Protein AF-A0A443RUH2-F1 (afdb_monomer_lite)

Radius of gyration: 23.18 Å; chains: 1; bounding box: 57×39×61 Å

Structure (mmCIF, N/CA/C/O backbone):
data_AF-A0A443RUH2-F1
#
_entry.id   AF-A0A443RUH2-F1
#
loop_
_atom_site.group_PDB
_atom_site.id
_atom_site.type_symbol
_atom_site.label_atom_id
_atom_site.label_alt_id
_atom_site.label_comp_id
_atom_site.label_asym_id
_atom_site.label_entity_id
_atom_site.label_seq_id
_atom_site.pdbx_PDB_ins_code
_atom_site.Cartn_x
_atom_site.Cartn_y
_atom_site.Cartn_z
_atom_site.occupancy
_atom_site.B_iso_or_equiv
_atom_site.auth_seq_id
_atom_site.auth_comp_id
_atom_site.auth_asym_id
_atom_site.auth_atom_id
_atom_site.pdbx_PDB_model_num
ATOM 1 N N . TYR A 1 1 ? 16.079 11.261 -15.755 1.00 88.75 1 TYR A N 1
ATOM 2 C CA . TYR A 1 1 ? 16.109 10.257 -14.678 1.00 88.75 1 TYR A CA 1
ATOM 3 C C . TYR A 1 1 ? 14.688 9.765 -14.525 1.00 88.75 1 TYR A C 1
ATOM 5 O O . TYR A 1 1 ? 13.823 10.627 -14.498 1.00 88.75 1 TYR A O 1
ATOM 13 N N . VAL A 1 2 ? 14.410 8.465 -14.507 1.00 96.44 2 VAL A N 1
ATOM 14 C CA . VAL A 1 2 ? 15.336 7.306 -14.593 1.00 96.44 2 VAL A CA 1
ATOM 15 C C . VAL A 1 2 ? 15.588 6.829 -16.036 1.00 96.44 2 VAL A C 1
ATOM 17 O O . VAL A 1 2 ? 14.989 7.356 -16.970 1.00 96.44 2 VAL A O 1
ATOM 20 N N . PHE A 1 3 ? 16.536 5.900 -16.230 1.00 97.19 3 PHE A N 1
ATOM 21 C CA . PHE A 1 3 ? 16.721 5.185 -17.508 1.00 97.19 3 PHE A CA 1
ATOM 22 C C . PHE A 1 3 ? 15.874 3.900 -17.567 1.00 97.19 3 PHE A C 1
ATOM 24 O O . PHE A 1 3 ? 15.300 3.581 -18.603 1.00 97.19 3 PHE A O 1
ATOM 31 N N . GLU A 1 4 ? 15.756 3.224 -16.430 1.00 97.75 4 GLU A N 1
ATOM 32 C CA . GLU A 1 4 ? 14.803 2.158 -16.130 1.00 97.75 4 GLU A CA 1
ATOM 33 C C . GLU A 1 4 ? 14.340 2.392 -14.695 1.00 97.75 4 GLU A C 1
ATOM 35 O O . GLU A 1 4 ? 15.170 2.720 -13.839 1.00 97.75 4 GLU A O 1
ATOM 40 N N . GLY A 1 5 ? 13.038 2.300 -14.443 1.00 97.81 5 GLY A N 1
ATOM 41 C CA . GLY A 1 5 ? 12.501 2.503 -13.101 1.00 97.81 5 GLY A CA 1
ATOM 42 C C . GLY A 1 5 ? 12.163 1.207 -12.370 1.00 97.81 5 GLY A C 1
ATOM 43 O O . GLY A 1 5 ? 12.596 1.027 -11.233 1.00 97.81 5 GLY A O 1
ATOM 44 N N . GLY A 1 6 ? 11.462 0.279 -13.026 1.00 97.69 6 GLY A N 1
ATOM 45 C CA . GLY A 1 6 ? 11.126 -1.028 -12.455 1.00 97.69 6 GLY A CA 1
ATOM 46 C C . GLY A 1 6 ? 9.926 -0.984 -11.505 1.00 97.69 6 GLY A C 1
ATOM 47 O O . GLY A 1 6 ? 8.907 -0.363 -11.806 1.00 97.69 6 GLY A O 1
ATOM 48 N N . THR A 1 7 ? 10.043 -1.657 -10.358 1.00 98.50 7 THR A N 1
ATOM 49 C CA . THR A 1 7 ? 8.923 -1.918 -9.440 1.00 98.50 7 THR A CA 1
ATOM 50 C C . THR A 1 7 ? 9.309 -1.641 -7.991 1.00 98.50 7 THR A C 1
ATOM 52 O O . THR A 1 7 ? 10.345 -2.092 -7.502 1.00 98.50 7 THR A O 1
ATOM 55 N N . SER A 1 8 ? 8.415 -0.981 -7.260 1.00 97.81 8 SER A N 1
ATOM 56 C CA . SER A 1 8 ? 8.490 -0.848 -5.804 1.00 97.81 8 SER A CA 1
ATOM 57 C C . SER A 1 8 ? 7.836 -2.059 -5.126 1.00 97.81 8 SER A C 1
ATOM 59 O O . SER A 1 8 ? 6.682 -1.994 -4.710 1.00 97.81 8 SER A O 1
ATOM 61 N N . PHE A 1 9 ? 8.547 -3.188 -5.044 1.00 97.44 9 PHE A N 1
ATOM 62 C CA . PHE A 1 9 ? 8.015 -4.431 -4.463 1.00 97.44 9 PHE A CA 1
ATOM 63 C C . PHE A 1 9 ? 7.660 -4.318 -2.970 1.00 97.44 9 PHE A C 1
ATOM 65 O O . PHE A 1 9 ? 8.238 -3.523 -2.225 1.00 97.44 9 PHE A O 1
ATOM 72 N N . GLY A 1 10 ? 6.736 -5.173 -2.517 1.00 95.62 10 GLY A N 1
ATOM 73 C CA . GLY A 1 10 ? 6.293 -5.221 -1.122 1.00 95.62 10 GLY A CA 1
ATOM 74 C C . GLY A 1 10 ? 5.743 -3.871 -0.661 1.00 95.62 10 GLY A C 1
ATOM 75 O O . GLY A 1 10 ? 4.891 -3.285 -1.321 1.00 95.62 10 GLY A O 1
ATOM 76 N N . PHE A 1 11 ? 6.273 -3.362 0.451 1.00 94.62 11 PHE A N 1
ATOM 77 C CA . PHE A 1 11 ? 5.966 -2.026 0.979 1.00 94.62 11 PHE A CA 1
ATOM 78 C C . PHE A 1 11 ? 7.054 -0.992 0.644 1.00 94.62 11 PHE A C 1
ATOM 80 O O . PHE A 1 11 ? 7.268 -0.043 1.399 1.00 94.62 11 PHE A O 1
ATOM 87 N N . GLY A 1 12 ? 7.784 -1.202 -0.457 1.00 93.81 12 GLY A N 1
ATOM 88 C CA . GLY A 1 12 ? 8.893 -0.345 -0.881 1.00 93.81 12 GLY A CA 1
ATOM 89 C C . GLY A 1 12 ? 8.464 0.989 -1.496 1.00 93.81 12 GLY A C 1
ATOM 90 O O . GLY A 1 12 ? 9.304 1.868 -1.676 1.00 93.81 12 GLY A O 1
ATOM 91 N N . ALA A 1 13 ? 7.178 1.159 -1.816 1.00 95.81 13 ALA A N 1
ATOM 92 C CA . ALA A 1 13 ? 6.671 2.404 -2.374 1.00 95.81 13 ALA A CA 1
ATOM 93 C C . ALA A 1 13 ? 6.702 3.537 -1.331 1.00 95.81 13 ALA A C 1
ATOM 95 O O . ALA A 1 13 ? 6.302 3.376 -0.174 1.00 95.81 13 ALA A O 1
ATOM 96 N N . GLY A 1 14 ? 7.184 4.702 -1.759 1.00 94.94 14 GLY A N 1
ATOM 97 C CA . GLY A 1 14 ? 7.106 5.937 -0.983 1.00 94.94 14 GLY A CA 1
ATOM 98 C C . GLY A 1 14 ? 5.766 6.652 -1.157 1.00 94.94 14 GLY A C 1
ATOM 99 O O . GLY A 1 14 ? 4.828 6.154 -1.775 1.00 94.94 14 GLY A O 1
ATOM 100 N N . ALA A 1 15 ? 5.703 7.874 -0.651 1.00 95.75 15 ALA A N 1
ATOM 101 C CA . ALA A 1 15 ? 4.583 8.777 -0.855 1.00 95.75 15 ALA A CA 1
ATOM 102 C C . ALA A 1 15 ? 5.070 10.213 -1.046 1.00 95.75 15 ALA A C 1
ATOM 104 O O . ALA A 1 15 ? 6.200 10.567 -0.701 1.00 95.75 15 ALA A O 1
ATOM 105 N N . ASN A 1 16 ? 4.185 11.053 -1.561 1.00 93.69 16 ASN A N 1
ATOM 106 C CA . ASN A 1 16 ? 4.398 12.484 -1.695 1.00 93.69 16 ASN A CA 1
ATOM 107 C C . ASN A 1 16 ? 3.361 13.253 -0.875 1.00 93.69 16 ASN A C 1
ATOM 109 O O . ASN A 1 16 ? 2.269 12.754 -0.586 1.00 93.69 16 ASN A O 1
ATOM 113 N N . PHE A 1 17 ? 3.695 14.492 -0.526 1.00 91.06 17 PHE A N 1
ATOM 114 C CA . PHE A 1 17 ? 2.762 15.410 0.112 1.00 91.06 17 PHE A CA 1
ATOM 115 C C . PHE A 1 17 ? 2.813 16.767 -0.587 1.00 91.06 17 PHE A C 1
ATOM 117 O O . PHE A 1 17 ? 3.828 17.460 -0.540 1.00 91.06 17 PHE A O 1
ATOM 124 N N . GLY A 1 18 ? 1.718 17.106 -1.266 1.00 87.56 18 GLY A N 1
ATOM 125 C CA . GLY A 1 18 ? 1.478 18.428 -1.843 1.00 87.56 18 GLY A CA 1
ATOM 126 C C . GLY A 1 18 ? 0.460 19.179 -0.990 1.00 87.56 18 GLY A C 1
ATOM 127 O O . GLY A 1 18 ? 0.739 19.527 0.152 1.00 87.56 18 GLY A O 1
ATOM 128 N N . SER A 1 19 ? -0.745 19.379 -1.527 1.00 88.19 19 SER A N 1
ATOM 129 C CA . SER A 1 19 ? -1.915 19.777 -0.730 1.00 88.19 19 SER A CA 1
ATOM 130 C C . SER A 1 19 ? -2.475 18.620 0.105 1.00 88.19 19 SER A C 1
ATOM 132 O O . SER A 1 19 ? -2.987 18.846 1.195 1.00 88.19 19 SER A O 1
ATOM 134 N N . VAL A 1 20 ? -2.353 17.388 -0.398 1.00 91.56 20 VAL A N 1
ATOM 135 C CA . VAL A 1 20 ? -2.822 16.156 0.247 1.00 91.56 20 VAL A CA 1
ATOM 136 C C . VAL A 1 20 ? -1.760 15.057 0.167 1.00 91.56 20 VAL A C 1
ATOM 138 O O . VAL A 1 20 ? -0.855 15.094 -0.676 1.00 91.56 20 VAL A O 1
ATOM 141 N N . TYR A 1 21 ? -1.880 14.062 1.047 1.00 94.12 21 TYR A N 1
ATOM 142 C CA . TYR A 1 21 ? -1.046 12.859 1.033 1.00 94.12 21 TYR A CA 1
ATOM 143 C C . TYR A 1 21 ? -1.390 11.967 -0.166 1.00 94.12 21 TYR A C 1
ATOM 145 O O . TYR A 1 21 ? -2.542 11.557 -0.325 1.00 94.12 21 TYR A O 1
ATOM 153 N N . THR A 1 22 ? -0.383 11.624 -0.970 1.00 95.75 22 THR A N 1
ATOM 154 C CA . THR A 1 22 ? -0.538 10.769 -2.154 1.00 95.75 22 THR A CA 1
ATOM 155 C C . THR A 1 22 ? 0.462 9.611 -2.097 1.00 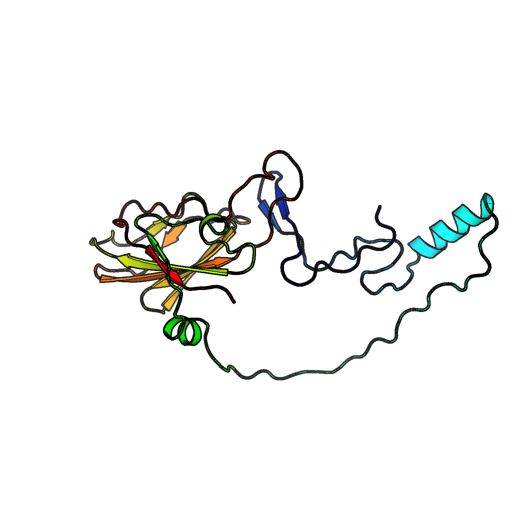95.75 22 THR A C 1
ATOM 157 O O . THR A 1 22 ? 1.662 9.855 -2.265 1.00 95.75 22 THR A O 1
ATOM 160 N N . PRO A 1 23 ? 0.016 8.365 -1.850 1.00 95.94 23 PRO A N 1
ATOM 161 C CA . PRO A 1 23 ? 0.894 7.202 -1.920 1.00 95.94 23 PRO A CA 1
ATOM 162 C C . PRO A 1 23 ? 1.300 6.936 -3.373 1.00 95.94 23 PRO A C 1
ATOM 164 O O . PRO A 1 23 ? 0.485 7.084 -4.288 1.00 95.94 23 PRO A O 1
ATOM 167 N N . ASN A 1 24 ? 2.554 6.546 -3.596 1.00 96.31 24 ASN A N 1
ATOM 168 C CA . ASN A 1 24 ? 3.004 6.167 -4.932 1.00 96.31 24 ASN A CA 1
ATOM 169 C C . ASN A 1 24 ? 2.508 4.749 -5.266 1.00 96.31 24 ASN A C 1
ATOM 171 O O . ASN A 1 24 ? 2.433 3.902 -4.373 1.00 96.31 24 ASN A O 1
ATOM 175 N N . PRO A 1 25 ? 2.177 4.461 -6.536 1.00 96.94 25 PRO A N 1
ATOM 176 C CA . PRO A 1 25 ? 1.815 3.110 -6.941 1.00 96.94 25 PRO A CA 1
ATOM 177 C C . PRO A 1 25 ? 3.016 2.156 -6.851 1.00 96.94 25 PRO A C 1
ATOM 179 O O . PRO A 1 25 ? 4.171 2.574 -6.789 1.00 96.94 25 PRO A O 1
ATOM 182 N N . THR A 1 26 ? 2.734 0.852 -6.893 1.00 98.06 26 THR A N 1
ATOM 183 C CA . THR A 1 26 ? 3.759 -0.205 -6.950 1.00 98.06 26 THR A CA 1
ATOM 184 C C . THR A 1 26 ? 4.611 -0.107 -8.215 1.00 98.06 26 THR A C 1
ATOM 186 O O . THR A 1 26 ? 5.827 -0.284 -8.148 1.00 98.06 26 THR A O 1
ATOM 189 N N . SER A 1 27 ? 3.984 0.192 -9.357 1.00 98.25 27 SER A N 1
ATOM 190 C CA . SER A 1 27 ? 4.707 0.392 -10.613 1.00 98.25 27 SER A CA 1
ATOM 191 C C . SER A 1 27 ? 5.593 1.626 -10.509 1.00 98.25 27 SER A C 1
ATOM 193 O O . SER A 1 27 ? 5.128 2.716 -10.169 1.00 98.25 27 SER A O 1
ATOM 195 N N . TYR A 1 28 ? 6.869 1.447 -10.831 1.00 97.94 28 TYR A N 1
ATOM 196 C CA . TYR A 1 28 ? 7.827 2.529 -10.991 1.00 97.94 28 TYR A CA 1
ATOM 197 C C . TYR A 1 28 ? 8.315 2.592 -12.443 1.00 97.94 28 TYR A C 1
ATOM 199 O O . TYR A 1 28 ? 9.447 2.982 -12.685 1.00 97.94 28 TYR A O 1
ATOM 207 N N . ASP A 1 29 ? 7.462 2.234 -13.415 1.00 98.44 29 ASP A N 1
ATOM 208 C CA . ASP A 1 29 ? 7.751 2.299 -14.860 1.00 98.44 29 ASP A CA 1
ATOM 209 C C . ASP A 1 29 ? 8.326 3.663 -15.278 1.00 98.44 29 ASP A C 1
ATOM 211 O O . ASP A 1 29 ? 9.272 3.750 -16.062 1.00 98.44 29 ASP A O 1
ATOM 215 N N . TYR A 1 30 ? 7.795 4.726 -14.663 1.00 97.94 30 TYR A N 1
ATOM 216 C CA . TYR A 1 30 ? 8.269 6.104 -14.783 1.00 97.94 30 TYR A CA 1
ATOM 217 C C . TYR A 1 30 ? 8.141 6.694 -16.199 1.00 97.94 30 TYR A C 1
ATOM 219 O O . TYR A 1 30 ? 8.647 7.791 -16.438 1.00 97.94 30 TYR A O 1
ATOM 227 N N . ASP A 1 31 ? 7.494 5.994 -17.142 1.00 98.06 31 ASP A N 1
ATOM 228 C CA . ASP A 1 31 ? 7.605 6.295 -18.572 1.00 98.06 31 ASP A CA 1
ATOM 229 C C . ASP A 1 31 ? 9.095 6.446 -18.957 1.00 98.06 31 ASP A C 1
ATOM 231 O O . ASP A 1 31 ? 9.537 7.392 -19.620 1.00 98.06 31 ASP A O 1
ATOM 235 N N . ALA A 1 32 ? 9.929 5.552 -18.426 1.00 98.38 32 ALA A N 1
ATOM 236 C CA . ALA A 1 32 ? 11.361 5.566 -18.654 1.00 98.38 32 ALA A CA 1
ATOM 237 C C . ALA A 1 32 ? 11.705 5.031 -20.060 1.00 98.38 32 ALA A C 1
ATOM 239 O O . ALA A 1 32 ? 10.870 4.448 -20.753 1.00 98.38 32 ALA A O 1
ATOM 240 N N . PRO A 1 33 ? 12.945 5.241 -20.539 1.00 98.12 33 PRO A N 1
ATOM 241 C CA . PRO A 1 33 ? 13.420 4.616 -21.772 1.00 98.12 33 PRO A CA 1
ATOM 242 C C . PRO A 1 33 ? 13.196 3.097 -21.814 1.00 98.12 33 PRO A C 1
ATOM 244 O O . PRO A 1 33 ? 12.814 2.572 -22.862 1.00 98.12 33 PRO A O 1
ATOM 247 N N . LEU A 1 34 ? 13.397 2.405 -20.693 1.00 98.00 34 LEU A N 1
ATOM 248 C CA . LEU A 1 34 ? 12.984 1.016 -20.505 1.00 98.00 34 LEU A CA 1
ATOM 249 C C . LEU A 1 34 ? 11.721 0.965 -19.637 1.00 98.00 34 LEU A C 1
ATOM 251 O O . LEU A 1 34 ? 11.661 1.649 -18.619 1.00 98.00 34 LEU A O 1
ATOM 255 N N . THR A 1 35 ? 10.747 0.145 -20.037 1.00 98.06 35 THR A N 1
ATOM 256 C CA . THR A 1 35 ? 9.529 -0.119 -19.244 1.00 98.06 35 THR A CA 1
ATOM 257 C C . THR A 1 35 ? 9.852 -0.749 -17.883 1.00 98.06 35 THR A C 1
ATOM 259 O O . THR A 1 35 ? 10.965 -1.225 -17.661 1.00 98.06 35 THR A O 1
ATOM 262 N N . GLU A 1 36 ? 8.860 -0.862 -16.997 1.00 98.38 36 GLU A N 1
ATOM 263 C CA . GLU A 1 36 ? 8.958 -1.601 -15.726 1.00 98.38 36 GLU A CA 1
ATOM 264 C C . GLU A 1 36 ? 9.485 -3.040 -15.893 1.00 98.38 36 GLU A C 1
ATOM 266 O O . GLU A 1 36 ? 10.178 -3.546 -15.014 1.00 98.38 36 GLU A O 1
ATOM 271 N N . ALA A 1 37 ? 9.203 -3.694 -17.025 1.00 97.62 37 ALA A N 1
ATOM 272 C CA . ALA A 1 37 ? 9.667 -5.052 -17.318 1.00 97.62 37 ALA A CA 1
ATOM 273 C C . ALA A 1 37 ? 11.014 -5.110 -18.073 1.00 97.62 37 ALA A C 1
ATOM 275 O O . ALA A 1 37 ? 11.400 -6.185 -18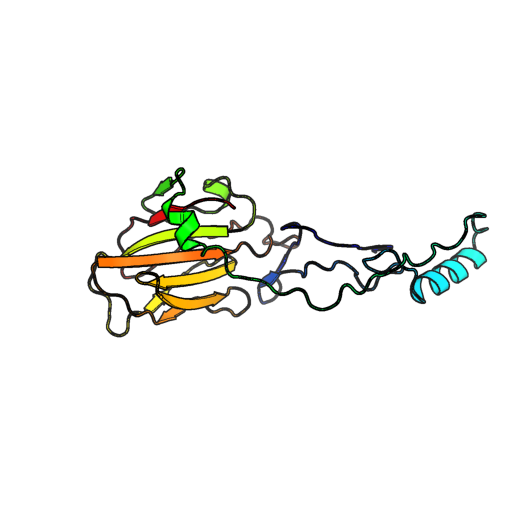.544 1.00 97.62 37 ALA A O 1
ATOM 276 N N . GLY A 1 38 ? 11.699 -3.973 -18.236 1.00 96.88 38 GLY A N 1
ATOM 277 C CA . GLY A 1 38 ? 12.982 -3.857 -18.935 1.00 96.88 38 GLY A CA 1
ATOM 278 C C . GLY A 1 38 ? 12.881 -3.818 -20.466 1.00 96.88 38 GLY A C 1
ATOM 279 O O . GLY A 1 38 ? 13.899 -3.815 -21.161 1.00 96.88 38 GLY A O 1
ATOM 280 N N . ASP A 1 39 ? 11.667 -3.791 -21.024 1.00 97.69 39 ASP A N 1
ATOM 281 C CA . ASP A 1 39 ? 11.465 -3.753 -22.475 1.00 97.69 39 ASP A CA 1
ATOM 282 C C . ASP A 1 39 ? 11.838 -2.357 -23.035 1.00 97.69 39 ASP A C 1
ATOM 284 O O . ASP A 1 39 ? 11.407 -1.347 -22.467 1.00 97.69 39 ASP A O 1
ATOM 288 N N . PRO A 1 40 ? 12.619 -2.251 -24.134 1.00 97.31 40 PRO A N 1
ATOM 289 C CA . PRO A 1 40 ? 12.962 -0.964 -24.735 1.00 97.31 40 PRO A CA 1
ATOM 290 C C . PRO A 1 40 ? 11.764 -0.305 -25.421 1.00 97.31 40 PRO A C 1
ATOM 292 O O . PRO A 1 40 ? 11.045 -0.937 -26.193 1.00 97.31 40 PRO A O 1
ATOM 295 N N . THR A 1 41 ? 11.605 0.996 -25.188 1.00 97.62 41 THR A N 1
ATOM 296 C CA . THR A 1 41 ? 10.553 1.826 -25.793 1.00 97.62 41 THR A CA 1
ATOM 297 C C . THR A 1 41 ? 11.084 2.657 -26.965 1.00 97.62 41 THR A C 1
ATOM 299 O O . THR A 1 41 ? 12.295 2.767 -27.179 1.00 97.62 41 THR A O 1
ATOM 302 N N . ASP A 1 42 ? 10.200 3.354 -27.680 1.00 98.06 42 ASP A N 1
ATOM 303 C CA . ASP A 1 42 ? 10.596 4.351 -28.688 1.00 98.06 42 ASP A CA 1
ATOM 304 C C . ASP A 1 42 ? 11.536 5.424 -28.109 1.00 98.06 42 ASP A C 1
ATOM 306 O O . ASP A 1 42 ? 12.468 5.883 -28.776 1.00 98.06 42 ASP A O 1
ATOM 310 N N . LYS A 1 43 ? 11.360 5.770 -26.825 1.00 98.12 43 LYS A N 1
ATOM 311 C CA . LYS A 1 43 ? 12.214 6.718 -26.099 1.00 98.12 43 LYS A CA 1
ATOM 312 C C . LYS A 1 43 ? 13.641 6.189 -25.937 1.00 98.12 43 LYS A C 1
ATOM 314 O O . LYS A 1 43 ? 14.590 6.954 -26.112 1.00 98.12 43 LYS A O 1
ATOM 319 N N . TYR A 1 44 ? 13.820 4.889 -25.685 1.00 97.38 44 TYR A N 1
ATOM 320 C CA . TYR A 1 44 ? 15.143 4.253 -25.690 1.00 97.38 44 TYR A CA 1
ATOM 321 C C . TYR A 1 44 ? 15.829 4.398 -27.051 1.00 97.38 44 TYR A C 1
ATOM 323 O O . TYR A 1 44 ? 16.986 4.824 -27.119 1.00 97.38 44 TYR A O 1
ATOM 331 N N . PHE A 1 45 ? 15.120 4.092 -28.142 1.00 97.00 45 PHE A N 1
ATOM 332 C CA . PHE A 1 45 ? 15.695 4.159 -29.486 1.00 97.00 45 PHE A CA 1
ATOM 333 C C . PHE A 1 45 ? 16.057 5.592 -29.891 1.00 97.00 45 PHE A C 1
ATOM 335 O O . PHE A 1 45 ? 17.142 5.808 -30.437 1.00 97.00 45 PHE A O 1
ATOM 342 N N . ALA A 1 46 ? 15.216 6.574 -29.555 1.00 98.00 46 ALA A N 1
ATOM 343 C CA . ALA A 1 46 ? 15.495 7.988 -29.794 1.00 98.00 46 ALA A CA 1
ATOM 344 C C . ALA A 1 46 ? 16.751 8.466 -29.044 1.00 98.00 46 ALA A C 1
ATOM 346 O O . ALA A 1 46 ? 17.626 9.106 -29.635 1.00 98.00 46 ALA A O 1
ATOM 347 N N . ILE A 1 47 ? 16.894 8.103 -27.763 1.00 96.50 47 ILE A N 1
ATOM 348 C CA . ILE A 1 47 ? 18.086 8.433 -26.966 1.00 96.50 47 ILE A CA 1
ATOM 349 C C . ILE A 1 47 ? 19.329 7.762 -27.557 1.00 96.50 47 ILE A C 1
ATOM 351 O O . ILE A 1 47 ? 20.352 8.420 -27.750 1.00 96.50 47 ILE A O 1
ATOM 355 N N . ARG A 1 48 ? 19.249 6.472 -27.905 1.00 95.56 48 ARG A N 1
ATOM 356 C CA . ARG A 1 48 ? 20.364 5.731 -28.514 1.00 95.56 48 ARG A CA 1
ATOM 357 C C . ARG A 1 48 ? 20.824 6.372 -29.829 1.00 95.56 48 ARG A C 1
ATOM 359 O O . ARG A 1 48 ? 22.027 6.493 -30.056 1.00 95.56 48 ARG A O 1
ATOM 366 N N . GLN A 1 49 ? 19.885 6.796 -30.678 1.00 96.12 49 GLN A N 1
ATOM 367 C CA . GLN A 1 49 ? 20.176 7.493 -31.935 1.00 96.12 49 GLN A CA 1
ATOM 368 C C . GLN A 1 49 ? 20.804 8.873 -31.705 1.00 96.12 49 GLN A C 1
ATOM 370 O O . GLN A 1 49 ? 21.666 9.299 -32.471 1.00 96.12 49 GLN A O 1
ATOM 375 N N . LEU A 1 50 ? 20.383 9.597 -30.666 1.00 97.31 50 LEU A N 1
ATOM 376 C CA . LEU A 1 50 ? 20.997 10.874 -30.315 1.00 97.31 50 LEU A CA 1
ATOM 377 C C . LEU A 1 50 ? 22.447 10.676 -29.862 1.00 97.31 50 LEU A C 1
ATOM 379 O O . LEU A 1 50 ? 23.339 11.343 -30.379 1.00 97.31 50 LEU A O 1
ATOM 383 N N . VAL A 1 51 ? 22.691 9.727 -28.954 1.00 96.25 51 VAL A N 1
ATOM 384 C CA . VAL A 1 51 ? 24.035 9.425 -28.436 1.00 96.25 51 VAL A CA 1
ATOM 385 C C . VAL A 1 51 ? 24.985 9.004 -29.560 1.00 96.25 51 VAL A C 1
ATOM 387 O O . VAL A 1 51 ? 26.128 9.458 -29.577 1.00 96.25 51 VAL A O 1
ATOM 390 N N . SER A 1 52 ? 24.517 8.231 -30.550 1.00 95.94 52 SER A N 1
ATOM 391 C CA . SER A 1 52 ? 25.363 7.788 -31.671 1.00 95.94 52 SER A CA 1
ATOM 392 C C . SER A 1 52 ? 25.901 8.917 -32.549 1.00 95.94 52 SER A C 1
ATOM 394 O O . SER A 1 52 ? 26.824 8.692 -33.324 1.00 95.94 52 SER A O 1
ATOM 396 N N . LYS A 1 53 ? 25.321 10.122 -32.473 1.00 97.81 53 LYS A N 1
ATOM 397 C CA . LYS A 1 53 ? 25.828 11.301 -33.195 1.00 97.81 53 LYS A CA 1
ATOM 398 C C . LYS A 1 53 ? 27.087 11.886 -32.554 1.00 97.81 53 LYS A C 1
ATOM 400 O O . LYS A 1 53 ? 27.808 12.618 -33.221 1.00 97.81 53 LYS A O 1
ATOM 405 N N . TYR A 1 54 ? 27.331 11.582 -31.280 1.00 97.50 54 TYR A N 1
ATOM 406 C CA . TYR A 1 54 ? 28.414 12.170 -30.490 1.00 97.50 54 TYR A CA 1
ATOM 407 C C . TYR A 1 54 ? 29.438 11.138 -30.023 1.00 97.50 54 TYR A C 1
ATOM 409 O O . TYR A 1 54 ? 30.597 11.487 -29.819 1.00 97.50 54 TYR A O 1
ATOM 417 N N . LEU A 1 55 ? 29.028 9.879 -29.846 1.00 96.06 55 LEU A N 1
ATOM 418 C CA . LEU A 1 55 ? 29.877 8.809 -29.335 1.00 96.06 55 LEU A CA 1
ATOM 419 C C . LEU A 1 55 ? 29.680 7.522 -30.146 1.00 96.06 55 LEU A C 1
ATOM 421 O O . LEU A 1 55 ? 28.546 7.199 -30.515 1.00 96.06 55 LEU A O 1
ATOM 425 N N . PRO A 1 56 ? 30.752 6.744 -30.389 1.00 94.31 56 PRO A N 1
ATOM 426 C CA . PRO A 1 56 ? 30.601 5.401 -30.924 1.00 94.31 56 PRO A CA 1
ATOM 427 C C . PRO A 1 56 ? 29.798 4.558 -29.933 1.00 94.31 56 PRO A C 1
ATOM 429 O O . PRO A 1 56 ? 30.070 4.549 -28.731 1.00 94.31 56 PRO A O 1
ATOM 432 N N . LEU A 1 57 ? 28.793 3.848 -30.437 1.00 93.00 57 LEU A N 1
ATOM 433 C CA . LEU A 1 57 ? 28.001 2.965 -29.594 1.00 93.00 57 LEU A CA 1
ATOM 434 C C . LEU A 1 57 ? 28.751 1.654 -29.346 1.00 93.00 57 LEU A C 1
ATOM 436 O O . LEU A 1 57 ? 29.368 1.127 -30.276 1.00 93.00 57 LEU A O 1
ATOM 440 N N . PRO A 1 58 ? 28.675 1.097 -28.125 1.00 90.50 58 PRO A N 1
ATOM 441 C CA . PRO A 1 58 ? 29.281 -0.194 -27.848 1.00 90.50 58 PRO A CA 1
ATOM 442 C C . PRO A 1 58 ? 28.629 -1.275 -28.729 1.00 90.50 58 PRO A C 1
ATOM 444 O O . PRO A 1 58 ? 27.433 -1.177 -29.033 1.00 90.50 58 PRO A O 1
ATOM 447 N N . PRO A 1 59 ? 29.371 -2.328 -29.120 1.00 89.50 59 PRO A N 1
ATOM 448 C CA . PRO A 1 59 ? 28.871 -3.423 -29.953 1.00 89.50 59 PRO A CA 1
ATOM 449 C C . PRO A 1 59 ? 27.994 -4.395 -29.142 1.00 89.50 59 PRO A C 1
ATOM 451 O O . PRO A 1 59 ? 28.151 -5.611 -29.208 1.00 89.50 59 PRO A O 1
ATOM 454 N N . ILE A 1 60 ? 27.087 -3.851 -28.332 1.00 88.94 60 ILE A N 1
ATOM 455 C CA . ILE A 1 60 ? 26.160 -4.595 -27.486 1.00 88.94 60 ILE A CA 1
ATOM 456 C C . ILE A 1 60 ? 24.799 -4.592 -28.191 1.00 88.94 60 ILE A C 1
ATOM 458 O O . ILE A 1 60 ? 24.339 -3.528 -28.628 1.00 88.94 60 ILE A O 1
ATOM 462 N N . PRO A 1 61 ? 24.148 -5.758 -28.340 1.00 89.12 61 PRO A N 1
ATOM 463 C CA . PRO A 1 61 ? 22.819 -5.821 -28.924 1.00 89.12 61 PRO A CA 1
ATOM 464 C C . PRO A 1 61 ? 21.815 -5.051 -28.063 1.00 89.12 61 PRO A C 1
ATOM 466 O O . PRO A 1 61 ? 21.925 -4.997 -26.840 1.00 89.12 61 PRO A O 1
ATOM 469 N N . VAL A 1 62 ? 20.807 -4.474 -28.714 1.00 90.75 62 VAL A N 1
ATOM 470 C CA . VAL A 1 62 ? 19.677 -3.870 -28.001 1.00 90.75 62 VAL A CA 1
ATOM 471 C C . VAL A 1 62 ? 18.977 -4.958 -27.174 1.00 90.75 62 VAL A C 1
ATOM 473 O O . VAL A 1 62 ? 18.771 -6.058 -27.706 1.00 90.75 62 VAL A O 1
ATOM 476 N N . PRO A 1 63 ? 18.611 -4.682 -25.906 1.00 87.44 63 PRO A N 1
ATOM 477 C CA . PRO A 1 63 ? 17.824 -5.608 -25.103 1.00 87.44 63 PRO A CA 1
ATOM 478 C C . PRO A 1 63 ? 16.567 -6.039 -25.856 1.00 87.44 63 PRO A C 1
ATOM 480 O O . PRO A 1 63 ? 15.878 -5.220 -26.456 1.00 87.44 63 PRO A O 1
ATOM 483 N N . LYS A 1 64 ? 16.271 -7.335 -25.860 1.00 93.81 64 LYS A N 1
ATOM 484 C CA . LYS A 1 64 ? 15.022 -7.834 -26.438 1.00 93.81 64 LYS A CA 1
ATOM 485 C C . LYS A 1 64 ? 13.969 -7.899 -25.337 1.00 93.81 64 LYS A C 1
ATOM 487 O O . LYS A 1 64 ? 14.315 -8.377 -24.256 1.00 93.81 64 LYS A O 1
ATOM 492 N N . PRO A 1 65 ? 12.715 -7.492 -25.610 1.00 95.75 65 PRO A N 1
ATOM 493 C CA . PRO A 1 65 ? 11.629 -7.697 -24.669 1.00 95.75 65 PRO A CA 1
ATOM 494 C C . PRO A 1 65 ? 11.566 -9.145 -24.186 1.00 95.75 65 PRO A C 1
ATOM 496 O O . PRO A 1 65 ? 11.646 -10.081 -24.992 1.00 95.75 65 PRO A O 1
ATOM 499 N N . SER A 1 66 ? 11.433 -9.336 -22.876 1.00 94.94 66 SER A N 1
ATOM 500 C CA . SER A 1 66 ? 11.317 -10.679 -22.303 1.00 94.94 66 SER A CA 1
ATOM 501 C C . SER A 1 66 ? 9.978 -11.325 -22.707 1.00 94.94 66 SER A C 1
ATOM 503 O O . SER A 1 66 ? 8.970 -10.614 -22.820 1.00 94.94 66 SER A O 1
ATOM 505 N N . PRO A 1 67 ? 9.912 -12.655 -22.930 1.00 97.00 67 PRO A N 1
ATOM 506 C CA . PRO A 1 67 ? 8.647 -13.332 -23.206 1.00 97.00 67 PRO A CA 1
ATOM 507 C C . PRO A 1 67 ? 7.636 -13.096 -22.077 1.00 97.00 67 PRO A C 1
ATOM 509 O O . PRO A 1 67 ? 7.971 -13.248 -20.903 1.00 97.00 67 PRO A O 1
ATOM 512 N N . LYS A 1 68 ? 6.394 -12.747 -22.426 1.00 96.44 68 LYS A N 1
ATOM 513 C CA . LYS A 1 68 ? 5.305 -12.531 -21.462 1.00 96.44 68 LYS A CA 1
ATOM 514 C C . LYS A 1 68 ? 4.286 -13.664 -21.571 1.00 96.44 68 LYS A C 1
ATOM 516 O O . LYS A 1 68 ? 3.890 -14.040 -22.673 1.00 96.44 68 LYS A O 1
ATOM 521 N N . LEU A 1 69 ? 3.864 -14.204 -20.430 1.00 96.69 69 LEU A N 1
ATOM 522 C CA . LEU A 1 69 ? 2.924 -15.323 -20.353 1.00 96.69 69 LEU A CA 1
ATOM 523 C C . LEU A 1 69 ? 1.551 -14.846 -19.870 1.00 96.69 69 LEU A C 1
ATOM 525 O O . LEU A 1 69 ? 1.443 -14.149 -18.865 1.00 96.69 69 LEU A O 1
ATOM 529 N N . LYS A 1 70 ? 0.489 -15.270 -20.562 1.00 97.12 70 LYS A N 1
ATOM 530 C CA . LYS A 1 70 ? -0.901 -15.070 -20.140 1.00 97.12 70 LYS A CA 1
ATOM 531 C C . LYS A 1 70 ? -1.428 -16.361 -19.511 1.00 97.12 70 LYS A C 1
ATOM 533 O O . LYS A 1 70 ? -1.793 -17.281 -20.233 1.00 97.12 70 LYS A O 1
ATOM 538 N N . PHE A 1 71 ? -1.485 -16.413 -18.181 1.00 94.62 71 PHE A N 1
ATOM 539 C CA . PHE A 1 71 ? -1.917 -17.601 -17.426 1.00 94.62 71 PHE A CA 1
ATOM 540 C C . PHE A 1 71 ? -3.413 -17.940 -17.563 1.00 94.62 71 PHE A C 1
ATOM 542 O O . PHE A 1 71 ? -3.800 -19.084 -17.358 1.00 94.62 71 PHE A O 1
ATOM 549 N N . GLY A 1 72 ? -4.255 -16.971 -17.933 1.00 96.69 72 GLY A N 1
ATOM 550 C CA . GLY A 1 72 ? -5.711 -17.132 -17.884 1.00 96.69 72 GLY A CA 1
ATOM 551 C C . GLY A 1 72 ? -6.275 -16.926 -16.469 1.00 96.69 72 GLY A C 1
ATOM 552 O O . GLY A 1 72 ? -5.538 -16.511 -15.573 1.00 96.69 72 GLY A O 1
ATOM 553 N N . PRO A 1 73 ? -7.588 -17.128 -16.268 1.00 96.94 73 PRO A N 1
ATOM 554 C CA . PRO A 1 73 ? -8.225 -16.926 -14.970 1.00 96.94 73 PRO A CA 1
ATOM 555 C C . PRO A 1 73 ? -7.695 -17.896 -13.906 1.00 96.94 73 PRO A C 1
ATOM 557 O O . PRO A 1 73 ? -7.591 -19.094 -14.156 1.00 96.94 73 PRO A O 1
ATOM 560 N N . ILE A 1 74 ? -7.424 -17.376 -12.707 1.00 96.69 74 ILE A N 1
ATOM 561 C CA . ILE A 1 74 ? -7.100 -18.157 -11.508 1.00 96.69 74 ILE A CA 1
ATOM 562 C C . ILE A 1 74 ? -8.227 -17.918 -10.504 1.00 96.69 74 ILE A C 1
ATOM 564 O O . ILE A 1 74 ? -8.499 -16.774 -10.142 1.00 96.69 74 ILE A O 1
ATOM 568 N N . PHE A 1 75 ? -8.902 -18.984 -10.077 1.00 96.69 75 PHE A N 1
ATOM 569 C CA . PHE A 1 75 ? -9.986 -18.899 -9.101 1.00 96.69 75 PHE A CA 1
ATOM 570 C C . PHE A 1 75 ? -9.420 -18.978 -7.684 1.00 96.69 75 PHE A C 1
ATOM 572 O O . PHE A 1 75 ? -8.565 -19.815 -7.402 1.00 96.69 75 PHE A O 1
ATOM 579 N N . LEU A 1 76 ? -9.888 -18.089 -6.809 1.00 96.62 76 LEU A N 1
ATOM 580 C CA . LEU A 1 76 ? -9.451 -18.005 -5.419 1.00 96.62 76 LEU A CA 1
ATOM 581 C C . LEU A 1 76 ? -10.579 -18.454 -4.494 1.00 96.62 76 LEU A C 1
ATOM 583 O O . LEU A 1 76 ? -11.737 -18.088 -4.695 1.00 96.62 76 LEU A O 1
ATOM 587 N N . GLU A 1 77 ? -10.218 -19.183 -3.445 1.00 96.69 77 GLU A N 1
ATOM 588 C CA . GLU A 1 77 ? -11.119 -19.556 -2.360 1.00 96.69 77 GLU A CA 1
ATOM 589 C C . GLU A 1 77 ? -10.706 -18.824 -1.082 1.00 96.69 77 GLU A C 1
ATOM 591 O O . GLU A 1 77 ? -9.520 -18.639 -0.797 1.00 96.69 77 GLU A O 1
ATOM 596 N N . LYS A 1 78 ? -11.691 -18.373 -0.300 1.00 92.81 78 LYS A N 1
ATOM 597 C CA . LYS A 1 78 ? -11.425 -17.735 0.991 1.00 92.81 78 LYS A CA 1
ATOM 598 C C . LYS A 1 78 ? -10.899 -18.789 1.966 1.00 92.81 78 LYS A C 1
ATOM 600 O O . LYS A 1 78 ? -11.630 -19.709 2.311 1.00 92.81 78 LYS A O 1
ATOM 605 N N . ILE A 1 79 ? -9.672 -18.602 2.451 1.00 91.69 79 ILE A N 1
ATOM 606 C CA . ILE A 1 79 ? -9.055 -19.498 3.439 1.00 91.69 79 ILE A CA 1
ATOM 607 C C . ILE A 1 79 ? -9.424 -19.058 4.862 1.00 91.69 79 ILE A C 1
ATOM 609 O O . ILE A 1 79 ? -10.114 -19.773 5.578 1.00 91.69 79 ILE A O 1
ATOM 613 N N . VAL A 1 80 ? -9.008 -17.854 5.263 1.00 89.62 80 VAL A N 1
ATOM 614 C CA . VAL A 1 80 ? -9.244 -17.282 6.601 1.00 89.62 80 VAL A CA 1
ATOM 615 C C . VAL A 1 80 ? -9.452 -15.774 6.512 1.00 89.62 80 VAL A C 1
ATOM 617 O O . VAL A 1 80 ? -9.014 -15.132 5.556 1.00 89.62 80 VAL A O 1
ATOM 620 N N . SER A 1 81 ? -10.137 -15.191 7.495 1.00 85.00 81 SER A N 1
ATOM 621 C CA . SER A 1 81 ? -10.171 -13.739 7.675 1.00 85.00 81 SER A CA 1
ATOM 622 C C . SER A 1 81 ? -8.993 -13.256 8.520 1.00 85.00 81 SER A C 1
ATOM 624 O O . SER A 1 81 ? -8.416 -14.003 9.310 1.00 85.00 81 SER A O 1
ATOM 626 N N . VAL A 1 82 ? -8.680 -11.964 8.410 1.00 79.62 82 VAL A N 1
ATOM 627 C CA . VAL A 1 82 ? -7.679 -11.317 9.268 1.00 79.62 82 VAL A CA 1
ATOM 628 C C . VAL A 1 82 ? -8.010 -11.506 10.757 1.00 79.62 82 VAL A C 1
ATOM 630 O O . VAL A 1 82 ? -7.118 -11.759 11.558 1.00 79.62 82 VAL A O 1
ATOM 633 N N . PHE A 1 83 ? -9.297 -11.484 11.127 1.00 79.50 83 PHE A N 1
ATOM 634 C CA . PHE A 1 83 ? -9.756 -11.673 12.507 1.00 79.50 83 PHE A CA 1
ATOM 635 C C . PHE A 1 83 ? -9.572 -13.102 13.014 1.00 79.50 83 PHE A C 1
ATOM 637 O O . PHE A 1 83 ? -9.387 -13.306 14.213 1.00 79.50 83 PHE A O 1
ATOM 644 N N . ASP A 1 84 ? -9.601 -14.093 12.122 1.00 82.75 84 ASP A N 1
ATOM 645 C CA . ASP A 1 84 ? -9.286 -15.475 12.485 1.00 82.75 84 ASP A CA 1
ATOM 646 C C . ASP A 1 84 ? -7.806 -15.590 12.858 1.00 82.75 84 ASP A C 1
ATOM 648 O O . ASP A 1 84 ? -7.481 -16.185 13.878 1.00 82.75 84 ASP A O 1
ATOM 652 N N . LEU A 1 85 ? -6.923 -14.935 12.097 1.00 77.50 85 LEU A N 1
ATOM 653 C CA . LEU A 1 85 ? -5.485 -14.896 12.375 1.00 77.50 85 LEU A CA 1
ATOM 654 C C . LEU A 1 85 ? -5.168 -14.123 13.664 1.00 77.50 85 LEU A C 1
ATOM 656 O O . LEU A 1 85 ? -4.423 -14.607 14.513 1.00 77.50 85 LEU A O 1
ATOM 660 N N . ILE A 1 86 ? -5.786 -12.953 13.846 1.00 72.88 86 ILE A N 1
ATOM 661 C CA . ILE A 1 86 ? -5.579 -12.084 15.014 1.00 72.88 86 ILE A CA 1
ATOM 662 C C . ILE A 1 86 ? -5.957 -12.784 16.324 1.00 72.88 86 ILE A C 1
ATOM 664 O O . ILE A 1 86 ? -5.265 -12.613 17.324 1.00 72.88 86 ILE A O 1
ATOM 668 N N . ARG A 1 87 ? -7.023 -13.598 16.340 1.00 71.38 87 ARG A N 1
ATOM 669 C CA . ARG A 1 87 ? -7.438 -14.349 17.541 1.00 71.38 87 ARG A CA 1
ATOM 670 C C . ARG A 1 87 ? -6.361 -15.298 18.070 1.00 71.38 87 ARG A C 1
ATOM 672 O O . ARG A 1 87 ? -6.407 -15.662 19.243 1.00 71.38 87 ARG A O 1
ATOM 679 N N . HIS A 1 88 ? -5.415 -15.685 17.222 1.00 70.31 88 HIS A N 1
ATOM 680 C CA . HIS A 1 88 ? -4.305 -16.567 17.563 1.00 70.31 88 HIS A CA 1
ATOM 681 C C . HIS A 1 88 ? -2.962 -15.833 17.687 1.00 70.31 88 HIS A C 1
ATOM 683 O O . HIS A 1 88 ? -1.965 -16.466 18.027 1.00 70.31 88 HIS A O 1
ATOM 689 N N . ALA A 1 89 ? -2.918 -14.521 17.439 1.00 67.94 89 ALA A N 1
ATOM 690 C CA . ALA A 1 89 ? -1.698 -13.734 17.557 1.00 67.94 89 ALA A CA 1
ATOM 691 C C . ALA A 1 89 ? -1.307 -13.556 19.036 1.00 67.94 89 ALA A C 1
ATOM 693 O O . ALA A 1 89 ? -2.124 -13.145 19.862 1.00 67.94 89 ALA A O 1
ATOM 694 N N . THR A 1 90 ? -0.053 -13.868 19.374 1.00 60.34 90 THR A N 1
ATOM 695 C CA . THR A 1 90 ? 0.430 -13.918 20.765 1.00 60.34 90 THR A CA 1
ATOM 696 C C . THR A 1 90 ? 1.094 -12.632 21.248 1.00 60.34 90 THR A C 1
ATOM 698 O O . THR A 1 90 ? 1.041 -12.339 22.442 1.00 60.34 90 THR A O 1
ATOM 701 N N . ASP A 1 91 ? 1.676 -11.829 20.359 1.00 72.00 91 ASP A N 1
ATOM 702 C CA . ASP A 1 91 ? 2.511 -10.687 20.759 1.00 72.00 91 ASP A CA 1
ATOM 703 C C . ASP A 1 91 ? 1.713 -9.372 20.726 1.00 72.00 91 ASP A C 1
ATOM 705 O O . ASP A 1 91 ? 1.863 -8.518 19.860 1.00 72.00 91 ASP A O 1
ATOM 709 N N . SER A 1 92 ? 0.822 -9.194 21.700 1.00 77.94 92 SER A N 1
ATOM 710 C CA . SER A 1 92 ? 0.132 -7.911 21.892 1.00 77.94 92 SER A CA 1
ATOM 711 C C . SER A 1 92 ? 0.957 -6.941 22.739 1.00 77.94 92 SER A C 1
ATOM 713 O O . SER A 1 92 ? 1.604 -7.334 23.712 1.00 77.94 92 SER A O 1
ATOM 715 N N . VAL A 1 93 ? 0.871 -5.648 22.423 1.00 83.25 93 VAL A N 1
ATOM 716 C CA . VAL A 1 93 ? 1.349 -4.574 23.304 1.00 83.25 93 VAL A CA 1
ATOM 717 C C . VAL A 1 93 ? 0.136 -3.895 23.926 1.00 83.25 93 VAL A C 1
ATOM 719 O O . VAL A 1 93 ? -0.823 -3.550 23.239 1.00 83.25 93 VAL A O 1
ATOM 722 N N . GLN A 1 94 ? 0.160 -3.709 25.241 1.00 83.81 94 GLN A N 1
ATOM 723 C CA . GLN A 1 94 ? -0.879 -2.977 25.960 1.00 83.81 94 GLN A CA 1
ATOM 724 C C . GLN A 1 94 ? -0.416 -1.539 26.158 1.00 83.81 94 GLN A C 1
ATOM 726 O O . GLN A 1 94 ? 0.694 -1.306 26.640 1.00 83.81 94 GLN A O 1
ATOM 731 N N . SER A 1 95 ? -1.256 -0.568 25.810 1.00 80.31 95 SER A N 1
ATOM 732 C CA . SER A 1 95 ? -0.961 0.830 26.097 1.00 80.31 95 SER A CA 1
ATOM 733 C C . SER A 1 95 ? -2.218 1.624 26.413 1.00 80.31 95 SER A C 1
ATOM 735 O O . SER A 1 95 ? -3.314 1.328 25.940 1.00 80.31 95 SER A O 1
ATOM 737 N N . VAL A 1 96 ? -2.028 2.657 27.230 1.00 80.44 96 VAL A N 1
ATOM 738 C CA . VAL A 1 96 ? -3.073 3.625 27.573 1.00 80.44 96 VAL A CA 1
ATOM 739 C C . VAL A 1 96 ? -3.445 4.441 26.333 1.00 80.44 96 VAL A C 1
ATOM 741 O O . VAL A 1 96 ? -4.615 4.652 26.039 1.00 80.44 96 VAL A O 1
ATOM 744 N N . TYR A 1 97 ? -2.438 4.823 25.546 1.00 79.50 97 TYR A N 1
ATOM 745 C CA . TYR A 1 97 ? -2.613 5.593 24.321 1.00 79.50 97 TYR A CA 1
ATOM 746 C C . TYR A 1 97 ? -2.144 4.799 23.105 1.00 79.50 97 TYR A C 1
ATOM 748 O O . TYR A 1 97 ? -1.208 4.003 23.212 1.00 79.50 97 TYR A O 1
ATOM 756 N N . PRO A 1 98 ? -2.727 5.048 21.922 1.00 80.94 98 PRO A N 1
ATOM 757 C CA . PRO A 1 98 ? -2.297 4.364 20.724 1.00 80.94 98 PRO A CA 1
ATOM 758 C C . PRO A 1 98 ? -0.833 4.682 20.398 1.00 80.94 98 PRO A C 1
ATOM 760 O O . PRO A 1 98 ? -0.456 5.841 20.218 1.00 80.94 98 PRO A O 1
ATOM 763 N N . LEU A 1 99 ? -0.010 3.639 20.325 1.00 84.62 99 LEU A N 1
ATOM 764 C CA . LEU A 1 99 ? 1.372 3.710 19.878 1.00 84.62 99 LEU A CA 1
ATOM 765 C C . LEU A 1 99 ? 1.450 3.852 18.353 1.00 84.62 99 LEU A C 1
ATOM 767 O O . LEU A 1 99 ? 0.595 3.362 17.612 1.00 84.62 99 LEU A O 1
ATOM 771 N N . THR A 1 100 ? 2.500 4.532 17.899 1.00 87.69 100 THR A N 1
ATOM 772 C CA . THR A 1 100 ? 2.828 4.640 16.474 1.00 87.69 100 THR A CA 1
ATOM 773 C C . THR A 1 100 ? 3.456 3.335 15.988 1.00 87.69 100 THR A C 1
ATOM 775 O O . THR A 1 100 ? 4.001 2.570 16.790 1.00 87.69 100 THR A O 1
ATOM 778 N N . PHE A 1 101 ? 3.438 3.102 14.678 1.00 89.12 101 PHE A N 1
ATOM 779 C CA . PHE A 1 101 ? 4.124 1.972 14.037 1.00 89.12 101 PHE A CA 1
ATOM 780 C C . PHE A 1 101 ? 5.600 1.885 14.464 1.00 89.12 101 PHE A C 1
ATOM 782 O O . PHE A 1 101 ? 6.098 0.821 14.818 1.00 89.12 101 PHE A O 1
ATOM 789 N N . GLU A 1 102 ? 6.291 3.024 14.527 1.00 89.19 102 GLU A N 1
ATOM 790 C CA . GLU A 1 102 ? 7.706 3.111 14.900 1.00 89.19 102 GLU A CA 1
ATOM 791 C C . GLU A 1 102 ? 7.949 2.718 16.360 1.00 89.19 102 GLU A C 1
ATOM 793 O O . GLU A 1 102 ? 8.915 2.019 16.654 1.00 89.19 102 GLU A O 1
ATOM 798 N N . LYS A 1 103 ? 7.058 3.112 17.280 1.00 89.06 103 LYS A N 1
ATOM 799 C CA . LYS A 1 103 ? 7.147 2.693 18.688 1.00 89.06 103 LYS A CA 1
ATOM 800 C C . LYS A 1 103 ? 6.873 1.203 18.877 1.00 89.06 103 LYS A C 1
ATOM 802 O O . LYS A 1 103 ? 7.375 0.623 19.833 1.00 89.06 103 LYS A O 1
ATOM 807 N N . LEU A 1 104 ? 6.078 0.607 17.991 1.00 86.94 104 LEU A N 1
ATOM 808 C CA . LEU A 1 104 ? 5.804 -0.829 17.970 1.00 86.94 104 LEU A CA 1
ATOM 809 C C . LEU A 1 104 ? 6.910 -1.631 17.265 1.00 86.94 104 LEU A C 1
ATOM 811 O O . LEU A 1 104 ? 6.862 -2.856 17.275 1.00 86.94 104 LEU A O 1
ATOM 815 N N . GLY A 1 105 ? 7.891 -0.968 16.643 1.00 89.81 105 GLY A N 1
ATOM 816 C CA . GLY A 1 105 ? 8.909 -1.640 15.835 1.00 89.81 105 GLY A CA 1
ATOM 817 C C . GLY A 1 105 ? 8.355 -2.241 14.539 1.00 89.81 105 GLY A C 1
ATOM 818 O O . GLY A 1 105 ? 8.952 -3.165 13.995 1.00 89.81 105 GLY A O 1
ATOM 819 N N . VAL A 1 106 ? 7.224 -1.726 14.043 1.00 88.75 106 VAL A N 1
ATOM 820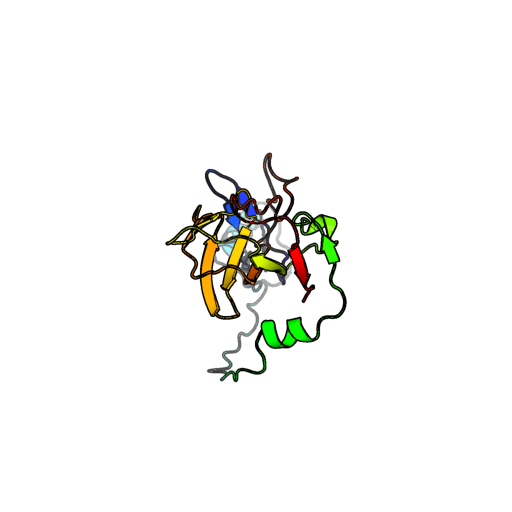 C CA . VAL A 1 106 ? 6.560 -2.167 12.809 1.00 88.75 106 VAL A CA 1
ATOM 821 C C . VAL A 1 106 ? 6.862 -1.163 11.699 1.00 88.75 106 VAL A C 1
ATOM 823 O O . VAL A 1 106 ? 6.224 -0.114 11.618 1.00 88.75 106 VAL A O 1
ATOM 826 N N . PRO A 1 107 ? 7.853 -1.408 10.829 1.00 87.62 107 PRO A N 1
ATOM 827 C CA . PRO A 1 107 ? 8.238 -0.411 9.841 1.00 87.62 107 PRO A CA 1
ATOM 828 C C . PRO A 1 107 ? 7.218 -0.297 8.699 1.00 87.62 107 PRO A C 1
ATOM 830 O O . PRO A 1 107 ? 7.039 0.799 8.171 1.00 87.62 107 PRO A O 1
ATOM 833 N N . HIS A 1 108 ? 6.516 -1.367 8.327 1.00 90.94 108 HIS A N 1
ATOM 834 C CA . HIS A 1 108 ? 5.658 -1.420 7.137 1.00 90.94 108 HIS A CA 1
ATOM 835 C C . HIS A 1 108 ? 4.405 -2.275 7.370 1.00 90.94 108 HIS A C 1
ATOM 837 O O . HIS A 1 108 ? 4.307 -2.958 8.382 1.00 90.94 108 HIS A O 1
ATOM 843 N N . GLY A 1 109 ? 3.465 -2.246 6.423 1.00 91.62 109 GLY A N 1
ATOM 844 C CA . GLY A 1 109 ? 2.289 -3.111 6.441 1.00 91.62 109 GLY A CA 1
A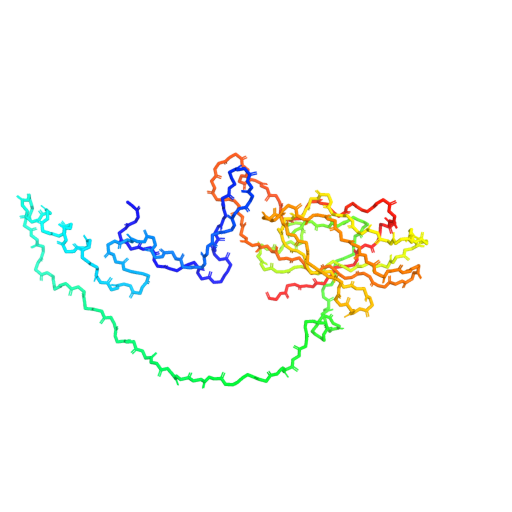TOM 845 C C . GLY A 1 109 ? 1.161 -2.583 7.314 1.00 91.62 109 GLY A C 1
ATOM 846 O O . GLY A 1 109 ? 0.707 -1.450 7.128 1.00 91.62 109 GLY A O 1
ATOM 847 N N . PHE A 1 110 ? 0.690 -3.424 8.232 1.00 90.44 110 PHE A N 1
ATOM 848 C CA . PHE A 1 110 ? -0.558 -3.215 8.957 1.00 90.44 110 PHE A CA 1
ATOM 849 C C . PHE A 1 110 ? -0.367 -3.326 10.468 1.00 90.44 110 PHE A C 1
ATOM 851 O O . PHE A 1 110 ? 0.430 -4.128 10.944 1.00 90.44 110 PHE A O 1
ATOM 858 N N . VAL A 1 111 ? -1.154 -2.554 11.217 1.00 88.00 111 VAL A N 1
ATOM 859 C CA . VAL A 1 111 ? -1.277 -2.670 12.675 1.00 88.00 111 VAL A CA 1
ATOM 860 C C . VAL A 1 111 ? -2.753 -2.643 13.038 1.00 88.00 111 VAL A C 1
ATOM 862 O O . VAL A 1 111 ? -3.498 -1.778 12.571 1.00 88.00 111 VAL A O 1
ATOM 865 N N . LEU A 1 112 ? -3.181 -3.571 13.894 1.00 89.38 112 LEU A N 1
ATOM 866 C CA . LEU A 1 112 ? -4.527 -3.565 14.448 1.00 89.38 112 LEU A CA 1
ATOM 867 C C . LEU A 1 112 ? -4.544 -2.881 15.815 1.00 89.38 112 LEU A C 1
ATOM 869 O O . LEU A 1 112 ? -3.845 -3.291 16.743 1.00 89.38 112 LEU A O 1
ATOM 873 N N . TYR A 1 113 ? -5.411 -1.882 15.944 1.00 87.56 113 TYR A N 1
ATOM 874 C CA . TYR A 1 113 ? -5.715 -1.192 17.191 1.00 87.56 113 TYR A CA 1
ATOM 875 C C . TYR A 1 113 ? -7.083 -1.667 17.694 1.00 87.56 113 TYR A C 1
ATOM 877 O O . TYR A 1 113 ? -8.093 -1.431 17.035 1.00 87.56 113 TYR A O 1
ATOM 885 N N . THR A 1 114 ? -7.137 -2.304 18.858 1.00 87.44 114 THR A N 1
ATOM 886 C CA . THR A 1 114 ? -8.367 -2.841 19.461 1.00 87.44 114 THR A CA 1
ATOM 887 C C . THR A 1 114 ? -8.681 -2.115 20.763 1.00 87.44 114 THR A C 1
ATOM 889 O O . THR A 1 114 ? -7.795 -1.907 21.575 1.00 87.44 114 THR A O 1
ATOM 892 N N . THR A 1 115 ? -9.935 -1.774 21.037 1.00 87.19 115 THR A N 1
ATOM 893 C CA . THR A 1 115 ? -10.362 -1.243 22.343 1.00 87.19 115 THR A CA 1
ATOM 894 C C . THR A 1 115 ? -11.792 -1.656 22.671 1.00 87.19 115 THR A C 1
ATOM 896 O O . THR A 1 115 ? -12.503 -2.191 21.820 1.00 87.19 115 THR A O 1
ATOM 899 N N . THR A 1 116 ? -12.222 -1.393 23.901 1.00 89.00 116 THR A N 1
ATOM 900 C CA . THR A 1 116 ? -13.612 -1.533 24.332 1.00 89.00 116 THR A CA 1
ATOM 901 C C . THR A 1 116 ? -14.206 -0.150 24.579 1.00 89.00 116 THR A C 1
ATOM 903 O O . THR A 1 116 ? -13.566 0.741 25.134 1.00 89.00 116 THR A O 1
ATOM 906 N N . VAL A 1 117 ? -15.451 0.058 24.156 1.00 85.56 117 VAL A N 1
ATOM 907 C CA . VAL A 1 117 ? -16.154 1.327 24.364 1.00 85.56 117 VAL A CA 1
ATOM 908 C C . VAL A 1 117 ? -16.617 1.434 25.820 1.00 85.56 117 VAL A C 1
ATOM 910 O O . VAL A 1 117 ? -17.628 0.851 26.204 1.00 85.56 117 VAL A O 1
ATOM 913 N N . ASP A 1 118 ? -15.906 2.197 26.647 1.00 80.69 118 ASP A N 1
ATOM 914 C CA . ASP A 1 118 ? -16.156 2.218 28.100 1.00 80.69 118 ASP A CA 1
ATOM 915 C C . ASP A 1 118 ? -17.302 3.137 28.558 1.00 80.69 118 ASP A C 1
ATOM 917 O O . ASP A 1 118 ? -17.880 2.938 29.636 1.00 80.69 118 ASP A O 1
ATOM 921 N N . VAL A 1 119 ? -17.679 4.120 27.738 1.00 77.12 119 VAL A N 1
ATOM 922 C CA . VAL A 1 119 ? -18.763 5.078 28.021 1.00 77.12 119 VAL A CA 1
ATOM 923 C C . VAL A 1 119 ? -19.960 4.838 27.105 1.00 77.12 119 VAL A C 1
ATOM 925 O O . VAL A 1 119 ? -19.855 4.168 26.083 1.00 77.12 119 VAL A O 1
ATOM 928 N N . LYS A 1 120 ? -21.126 5.385 27.460 1.00 80.75 120 LYS A N 1
ATOM 929 C CA . LYS A 1 120 ? -22.271 5.405 26.543 1.00 80.75 120 LYS A CA 1
ATOM 930 C C . LYS A 1 120 ? -21.992 6.447 25.444 1.00 80.75 120 LYS A C 1
ATOM 932 O O . LYS A 1 120 ? -21.891 7.624 25.793 1.00 80.75 120 LYS A O 1
ATOM 937 N N . PRO A 1 121 ? -21.849 6.052 24.166 1.00 78.81 121 PRO A N 1
ATOM 938 C CA . PRO A 1 121 ? -21.614 7.013 23.096 1.00 78.81 121 PRO A CA 1
ATOM 939 C C . PRO A 1 121 ? -22.883 7.822 22.780 1.00 78.81 121 PRO A C 1
ATOM 941 O O . PRO A 1 121 ? -23.980 7.487 23.238 1.00 78.81 121 PRO A O 1
ATOM 944 N N . SER A 1 122 ? -22.721 8.899 22.007 1.00 78.00 122 SER A N 1
ATOM 945 C CA . SER A 1 122 ? -23.841 9.638 21.416 1.00 78.00 122 SER A CA 1
ATOM 946 C C . SER A 1 122 ? -24.628 8.754 20.447 1.00 78.00 122 SER A C 1
ATOM 948 O O . SER A 1 122 ? -24.112 7.746 19.972 1.00 78.00 122 SER A O 1
ATOM 950 N N . ASP A 1 123 ? -25.860 9.148 20.136 1.00 78.75 123 ASP A N 1
ATOM 951 C CA . ASP A 1 123 ? -26.698 8.474 19.144 1.00 78.75 123 ASP A CA 1
ATOM 952 C C . ASP A 1 123 ? -27.104 9.489 18.055 1.00 78.75 123 ASP A C 1
ATOM 954 O O . ASP A 1 123 ? -27.904 10.385 18.345 1.00 78.75 123 ASP A O 1
ATOM 958 N N . PRO A 1 124 ? -26.501 9.442 16.848 1.00 80.38 124 PRO A N 1
ATOM 959 C CA . PRO A 1 124 ? -25.510 8.461 16.396 1.00 80.38 124 PRO A CA 1
ATOM 960 C C . PRO A 1 124 ? -24.113 8.669 17.010 1.00 80.38 124 PRO A C 1
ATOM 962 O O . PRO A 1 124 ? -23.711 9.785 17.367 1.00 80.38 124 PRO A O 1
ATOM 965 N N . ALA A 1 125 ? -23.341 7.583 17.102 1.00 86.75 125 ALA A N 1
ATOM 966 C CA . ALA A 1 125 ? -21.949 7.627 17.536 1.00 86.75 125 ALA A CA 1
ATOM 967 C C . ALA A 1 125 ? -21.042 7.970 16.349 1.00 86.75 125 ALA A C 1
ATOM 969 O O . ALA A 1 125 ? -21.191 7.415 15.261 1.00 86.75 125 ALA A O 1
ATOM 970 N N . VAL A 1 126 ? -20.073 8.864 16.556 1.00 87.31 126 VAL A N 1
ATOM 971 C CA . VAL A 1 126 ? -19.089 9.241 15.531 1.00 87.31 126 VAL A CA 1
ATOM 972 C C . VAL A 1 126 ? -17.689 8.947 16.051 1.00 87.31 126 VAL A C 1
ATOM 974 O O . VAL A 1 126 ? -17.263 9.498 17.065 1.00 87.31 126 VAL A O 1
ATOM 977 N N . LEU A 1 127 ? -16.959 8.088 15.342 1.00 88.50 127 LEU A N 1
ATOM 978 C CA . LEU A 1 127 ? -15.534 7.882 15.560 1.00 88.50 127 LEU A CA 1
ATOM 979 C C . LEU A 1 127 ? -14.759 8.977 14.835 1.00 88.50 127 LEU A C 1
ATOM 981 O O . LEU A 1 127 ? -14.972 9.200 13.646 1.00 88.50 127 LEU A O 1
ATOM 985 N N . LYS A 1 128 ? -13.824 9.619 15.533 1.00 87.62 128 LYS A N 1
ATOM 986 C CA . LYS A 1 128 ? -12.876 10.576 14.959 1.00 87.62 128 LYS A CA 1
ATOM 987 C C . LYS A 1 128 ? -11.450 10.100 15.208 1.00 87.62 128 LYS A C 1
ATOM 989 O O . LYS A 1 128 ? -11.131 9.666 16.310 1.00 87.62 128 LYS A O 1
ATOM 994 N N . ILE A 1 129 ? -10.588 10.204 14.200 1.00 85.69 129 ILE A N 1
ATOM 995 C CA . ILE A 1 129 ? -9.150 9.937 14.316 1.00 85.69 129 ILE A CA 1
ATOM 996 C C . ILE A 1 129 ? -8.415 11.220 13.941 1.00 85.69 129 ILE A C 1
ATOM 998 O O . ILE A 1 129 ? -8.353 11.587 12.775 1.00 85.69 129 ILE A O 1
ATOM 1002 N N . LYS A 1 130 ? -7.868 11.941 14.928 1.00 80.56 130 LYS A N 1
ATOM 1003 C CA . LYS A 1 130 ? -7.234 13.248 14.679 1.00 80.56 130 LYS A CA 1
ATOM 1004 C C . LYS A 1 130 ? -6.062 13.153 13.699 1.00 80.56 130 LYS A C 1
ATOM 1006 O O . LYS A 1 130 ? -5.913 14.039 12.862 1.00 80.56 130 LYS A O 1
ATOM 1011 N N . THR A 1 131 ? -5.239 12.110 13.809 1.00 84.19 131 THR A N 1
ATOM 1012 C CA . THR A 1 131 ? -4.060 11.931 12.954 1.00 84.19 131 THR A CA 1
ATOM 1013 C C . THR A 1 131 ? -3.978 10.490 12.466 1.00 84.19 131 THR A C 1
ATOM 1015 O O . THR A 1 131 ? -3.334 9.642 13.090 1.00 84.19 131 THR A O 1
ATOM 1018 N N . LEU A 1 132 ? -4.654 10.231 11.343 1.00 88.44 132 LEU A N 1
ATOM 1019 C CA . LEU A 1 132 ? -4.622 8.961 10.625 1.00 88.44 132 LEU A CA 1
ATOM 1020 C C . LEU A 1 132 ? -3.546 8.994 9.534 1.00 88.44 132 LEU A C 1
ATOM 1022 O O . LEU A 1 132 ? -3.681 9.740 8.570 1.00 88.44 132 LEU A O 1
ATOM 1026 N N . ASN A 1 133 ? -2.537 8.135 9.672 1.00 90.75 133 ASN A N 1
ATOM 1027 C CA . ASN A 1 133 ? -1.438 7.975 8.720 1.00 90.75 133 ASN A CA 1
ATOM 1028 C C . ASN A 1 133 ? -1.294 6.470 8.383 1.00 90.75 133 ASN A C 1
ATOM 1030 O O . ASN A 1 133 ? -0.567 5.775 9.088 1.00 90.75 133 ASN A O 1
ATOM 1034 N N . ASP A 1 134 ? -2.002 5.920 7.386 1.00 91.50 134 ASP A N 1
ATOM 1035 C CA . ASP A 1 134 ? -2.713 6.679 6.333 1.00 91.50 134 ASP A CA 1
ATOM 1036 C C . ASP A 1 134 ? -4.136 6.207 6.033 1.00 91.50 134 ASP A C 1
ATOM 1038 O O . ASP A 1 134 ? -4.989 7.028 5.691 1.00 91.50 134 ASP A O 1
ATOM 1042 N N . ARG A 1 135 ? -4.439 4.919 6.192 1.00 95.75 135 ARG A N 1
ATOM 1043 C CA . ARG A 1 135 ? -5.772 4.384 5.894 1.00 95.75 135 ARG A CA 1
ATOM 1044 C C . ARG A 1 135 ? -6.221 3.431 6.983 1.00 95.75 135 ARG A C 1
ATOM 1046 O O . ARG A 1 135 ? -5.425 2.630 7.453 1.00 95.75 135 ARG A O 1
ATOM 1053 N N . ALA A 1 136 ? -7.485 3.516 7.384 1.00 94.75 136 ALA A N 1
ATOM 1054 C CA . ALA A 1 136 ? -8.039 2.674 8.436 1.00 94.75 136 ALA A CA 1
ATOM 1055 C C . ALA A 1 136 ? -9.334 1.998 7.994 1.00 94.75 136 ALA A C 1
ATOM 1057 O O . ALA A 1 136 ? -10.241 2.663 7.494 1.00 94.75 136 ALA A O 1
ATOM 1058 N N . LEU A 1 137 ? -9.431 0.695 8.243 1.00 95.25 137 LEU A N 1
ATOM 1059 C CA . LEU A 1 137 ? -10.675 -0.066 8.191 1.00 95.25 137 LEU A CA 1
ATOM 1060 C C . LEU A 1 137 ? -11.215 -0.203 9.615 1.00 95.25 137 LEU A C 1
ATOM 1062 O O . LEU A 1 137 ? -10.501 -0.668 10.505 1.00 95.25 137 LEU A O 1
ATOM 1066 N N . VAL A 1 138 ? -12.458 0.223 9.830 1.00 94.38 138 VAL A N 1
ATOM 1067 C CA . VAL A 1 138 ? -13.081 0.286 11.157 1.00 94.38 138 VAL A CA 1
ATOM 1068 C C . VAL A 1 138 ? -14.132 -0.803 11.291 1.00 94.38 138 VAL A C 1
ATOM 1070 O O . VAL A 1 138 ? -14.990 -0.953 10.419 1.00 94.38 138 VAL A O 1
ATOM 1073 N N . PHE A 1 139 ? -14.094 -1.520 12.410 1.00 93.69 139 PHE A N 1
ATOM 1074 C CA . PHE A 1 139 ? -15.019 -2.595 12.738 1.00 93.69 139 PHE A CA 1
ATOM 1075 C C . PHE A 1 139 ? -15.538 -2.433 14.162 1.00 93.69 139 PHE A C 1
ATOM 1077 O O . PHE A 1 139 ? -14.785 -2.077 15.068 1.00 93.69 139 PHE A O 1
ATOM 1084 N N . VAL A 1 140 ? -16.819 -2.720 14.366 1.00 93.12 140 VAL A N 1
ATOM 1085 C CA . VAL A 1 140 ? -17.429 -2.785 15.696 1.00 93.12 140 VAL A CA 1
ATOM 1086 C C . VAL A 1 140 ? -18.037 -4.161 15.871 1.00 93.12 140 VAL A C 1
ATOM 1088 O O . VAL A 1 140 ? -18.811 -4.590 15.024 1.00 93.12 140 VAL A O 1
ATOM 1091 N N . ASP A 1 141 ? -17.662 -4.858 16.943 1.00 92.06 141 ASP A N 1
ATOM 1092 C CA . ASP A 1 141 ? -18.106 -6.227 17.222 1.00 92.06 141 ASP A CA 1
ATOM 1093 C C . ASP A 1 141 ? -17.919 -7.158 15.996 1.00 92.06 141 ASP A C 1
ATOM 1095 O O . ASP A 1 141 ? -18.778 -7.971 15.674 1.00 92.06 141 ASP A O 1
ATOM 1099 N N . PHE A 1 142 ? -16.769 -7.017 15.317 1.00 90.50 142 PHE A N 1
ATOM 1100 C CA . PHE A 1 142 ? -16.369 -7.701 14.071 1.00 90.50 142 PHE A CA 1
ATOM 1101 C C . PHE A 1 142 ? -17.133 -7.309 12.790 1.00 90.50 142 PHE A C 1
ATOM 1103 O O . PHE A 1 142 ? -16.805 -7.807 11.713 1.00 90.50 142 PHE A O 1
ATOM 1110 N N . GLU A 1 143 ? -18.071 -6.365 12.862 1.00 93.19 143 GLU A N 1
ATOM 1111 C CA . GLU A 1 143 ? -18.825 -5.862 11.710 1.00 93.19 143 GLU A CA 1
ATOM 1112 C C . GLU A 1 143 ? -18.175 -4.614 11.106 1.00 93.19 143 GLU A C 1
ATOM 1114 O O . GLU A 1 143 ? -17.904 -3.632 11.806 1.00 93.19 143 GLU A O 1
ATOM 1119 N N . TYR A 1 144 ? -17.956 -4.620 9.789 1.00 95.00 144 TYR A N 1
ATOM 1120 C CA . TYR A 1 144 ? -17.343 -3.501 9.070 1.00 95.00 144 TYR A CA 1
ATOM 1121 C C . TYR A 1 144 ? -18.234 -2.254 9.098 1.00 95.00 144 TYR A C 1
ATOM 1123 O O . TYR A 1 144 ? -19.384 -2.288 8.667 1.00 95.00 144 TYR A O 1
ATOM 1131 N N . GLN A 1 145 ? -17.679 -1.138 9.570 1.00 95.75 145 GLN A N 1
ATOM 1132 C CA . GLN A 1 145 ? -18.379 0.146 9.666 1.00 95.75 145 GLN A CA 1
ATOM 1133 C C . GLN A 1 145 ? -18.004 1.104 8.532 1.00 95.75 145 GLN A C 1
ATOM 1135 O O . GLN A 1 145 ? -18.796 1.965 8.157 1.00 95.75 145 GLN A O 1
ATOM 1140 N N . GLY A 1 146 ? -16.787 0.994 7.994 1.00 96.69 146 GLY A N 1
ATOM 1141 C CA . GLY A 1 146 ? -16.312 1.908 6.961 1.00 96.69 146 GLY A CA 1
ATOM 1142 C C . GLY A 1 146 ? -14.796 2.055 6.900 1.00 96.69 146 GLY A C 1
ATOM 1143 O O . GLY A 1 146 ? -14.044 1.450 7.666 1.00 96.69 146 GLY A O 1
ATOM 1144 N N . THR A 1 147 ? -14.361 2.892 5.959 1.00 97.31 147 THR A N 1
ATOM 1145 C CA . THR A 1 147 ? -12.955 3.232 5.729 1.00 97.31 147 THR A CA 1
ATOM 1146 C C . THR A 1 147 ? -12.735 4.712 6.012 1.00 97.31 147 THR A C 1
ATOM 1148 O O . THR A 1 147 ? -13.486 5.555 5.527 1.00 97.31 147 THR A O 1
ATOM 1151 N N . MET A 1 148 ? -11.667 5.027 6.736 1.00 95.88 148 MET A N 1
ATOM 1152 C CA . MET A 1 148 ? -11.102 6.371 6.825 1.00 95.88 148 MET A CA 1
ATOM 1153 C C . MET A 1 148 ? -9.833 6.446 5.972 1.00 95.88 148 MET A C 1
ATOM 1155 O O . MET A 1 148 ? -9.095 5.463 5.861 1.00 95.88 148 MET A O 1
ATOM 1159 N N . SER A 1 149 ? -9.567 7.598 5.362 1.00 95.25 149 SER A N 1
ATOM 1160 C CA . SER A 1 149 ? -8.450 7.777 4.433 1.00 95.25 149 SER A CA 1
ATOM 1161 C C . SER A 1 149 ? -7.847 9.163 4.573 1.00 95.25 149 SER A C 1
ATOM 1163 O O . SER A 1 149 ? -8.541 10.170 4.452 1.00 95.25 149 SER A O 1
ATOM 1165 N N . ARG A 1 150 ? -6.529 9.202 4.751 1.00 94.06 150 ARG A N 1
ATOM 1166 C CA . ARG A 1 150 ? -5.741 10.429 4.730 1.00 94.06 150 ARG A CA 1
ATOM 1167 C C . ARG A 1 150 ? -5.754 11.101 3.358 1.00 94.06 150 ARG A C 1
ATOM 1169 O O . ARG A 1 150 ? -5.899 12.313 3.293 1.00 94.06 150 ARG A O 1
ATOM 1176 N N . THR A 1 151 ? -5.644 10.329 2.274 1.00 94.19 151 THR A N 1
ATOM 1177 C CA . THR A 1 151 ? -5.686 10.844 0.891 1.00 94.19 151 THR A CA 1
ATOM 1178 C C . THR A 1 151 ? -7.018 11.512 0.567 1.00 94.19 151 THR A C 1
ATOM 1180 O O . THR A 1 151 ? -7.036 12.529 -0.112 1.00 94.19 151 THR A O 1
ATOM 1183 N N . GLN A 1 152 ? -8.128 10.954 1.059 1.00 95.00 152 GLN A N 1
ATOM 1184 C CA . GLN A 1 152 ? -9.469 11.516 0.856 1.00 95.00 152 GLN A CA 1
ATOM 1185 C C . GLN A 1 152 ? -9.886 12.494 1.965 1.00 95.00 152 GLN A C 1
ATOM 1187 O O . GLN A 1 152 ? -11.032 12.930 1.985 1.00 95.00 152 GLN A O 1
ATOM 1192 N N . GLU A 1 153 ? -8.989 12.793 2.911 1.00 93.31 153 GLU A N 1
ATOM 1193 C CA . GLU A 1 153 ? -9.242 13.660 4.069 1.00 93.31 153 GLU A CA 1
ATOM 1194 C C . GLU A 1 153 ? -10.449 13.225 4.931 1.00 93.31 153 GLU A C 1
ATOM 1196 O O . GLU A 1 153 ? -11.060 14.017 5.650 1.00 93.31 153 GLU A O 1
ATOM 1201 N N . VAL A 1 154 ? -10.773 11.928 4.915 1.00 95.00 154 VAL A N 1
ATOM 1202 C CA . VAL A 1 154 ? -11.851 11.329 5.709 1.00 95.00 154 VAL A CA 1
ATOM 1203 C C . VAL A 1 154 ? -11.273 10.821 7.023 1.00 95.00 154 VAL A C 1
ATOM 1205 O O . VAL A 1 154 ? -10.655 9.758 7.068 1.00 95.00 154 VAL A O 1
ATOM 1208 N N . ASN A 1 155 ? -11.497 11.569 8.103 1.00 8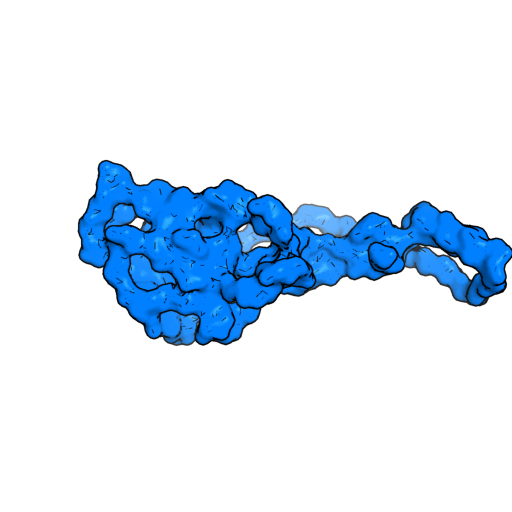9.75 155 ASN A N 1
ATOM 1209 C CA . ASN A 1 155 ? -11.002 11.252 9.448 1.00 89.75 155 ASN A CA 1
ATOM 1210 C C . ASN A 1 155 ? -12.113 11.061 10.499 1.00 89.75 155 ASN A C 1
ATOM 1212 O O . ASN A 1 155 ? -11.835 10.970 11.699 1.00 89.75 155 ASN A O 1
ATOM 1216 N N . MET A 1 156 ? -13.370 11.026 10.052 1.00 90.38 156 MET A N 1
ATOM 1217 C CA . MET A 1 156 ? -14.554 10.793 10.874 1.00 90.38 156 MET A CA 1
ATOM 1218 C C . MET A 1 156 ? -15.469 9.777 10.198 1.00 90.38 156 MET A C 1
ATOM 1220 O O . MET A 1 156 ? -15.584 9.767 8.975 1.00 90.38 156 MET A O 1
ATOM 1224 N N . LEU A 1 157 ? -16.122 8.938 10.998 1.00 91.69 157 LEU A N 1
ATOM 1225 C CA . LEU A 1 157 ? -16.991 7.869 10.518 1.00 91.69 157 LEU A CA 1
ATOM 1226 C C . LEU A 1 157 ? -18.117 7.636 11.535 1.00 91.69 157 LEU A C 1
ATOM 1228 O O . LEU A 1 157 ? -17.815 7.437 12.716 1.00 91.69 157 LEU A O 1
ATOM 1232 N N . PRO A 1 158 ? -19.397 7.655 11.127 1.00 91.62 158 PRO A N 1
ATOM 1233 C CA . PRO A 1 158 ? -20.473 7.178 11.984 1.00 91.62 158 PRO A CA 1
ATOM 1234 C C . PRO A 1 158 ? -20.306 5.676 12.230 1.00 91.62 158 PRO A C 1
ATOM 1236 O O . PRO A 1 158 ? -20.041 4.919 11.299 1.00 91.62 158 PRO A O 1
ATOM 1239 N N . ILE A 1 159 ? -20.453 5.245 13.479 1.00 92.38 159 ILE A N 1
ATOM 1240 C CA . ILE A 1 159 ? -20.305 3.841 13.870 1.00 92.38 159 ILE A CA 1
ATOM 1241 C C . ILE A 1 159 ? -21.501 3.390 14.702 1.00 92.38 159 ILE A C 1
ATOM 1243 O O . ILE A 1 159 ? -22.054 4.163 15.483 1.00 92.38 159 ILE A O 1
ATOM 1247 N N . ASN A 1 160 ? -21.881 2.123 14.576 1.00 92.81 160 ASN A N 1
ATOM 1248 C CA . ASN A 1 160 ? -22.881 1.517 15.445 1.00 92.81 160 ASN A CA 1
ATOM 1249 C C . ASN A 1 160 ? -22.201 0.873 16.661 1.00 92.81 160 ASN A C 1
ATOM 1251 O O . ASN A 1 160 ? -21.933 -0.324 16.664 1.00 92.81 160 ASN A O 1
ATOM 1255 N N . ALA A 1 161 ? -21.884 1.680 17.676 1.00 89.81 161 ALA A N 1
ATOM 1256 C CA . ALA A 1 161 ? -21.251 1.215 18.907 1.00 89.81 161 ALA A CA 1
ATOM 1257 C C . ALA A 1 161 ? -22.100 1.534 20.136 1.00 89.81 161 ALA A C 1
ATOM 1259 O O . ALA A 1 161 ? -22.758 2.569 20.220 1.00 89.81 161 ALA A O 1
ATOM 1260 N N . LYS A 1 162 ? -22.024 0.659 21.135 1.00 90.00 162 LYS A N 1
ATOM 1261 C CA . LYS A 1 162 ? -22.616 0.844 22.463 1.00 90.00 162 LYS A CA 1
ATOM 1262 C C . LYS A 1 162 ? -21.543 0.656 23.524 1.00 90.00 162 LYS A C 1
ATOM 1264 O O . LYS A 1 162 ? -20.462 0.143 23.247 1.00 90.00 162 LYS A O 1
ATOM 1269 N N . ARG A 1 163 ? -21.850 1.041 24.763 1.00 88.75 163 ARG A N 1
ATOM 1270 C CA . ARG A 1 163 ? -20.980 0.718 25.897 1.00 88.75 163 ARG A CA 1
ATOM 1271 C C . ARG A 1 163 ? -20.738 -0.797 25.940 1.00 88.75 163 ARG A C 1
ATOM 1273 O O . ARG A 1 163 ? -21.697 -1.565 25.900 1.00 88.75 163 ARG A O 1
ATOM 1280 N N . GLY A 1 164 ? -19.476 -1.201 26.030 1.00 89.19 164 GLY A N 1
ATOM 1281 C CA . GLY A 1 164 ? -19.028 -2.592 26.019 1.00 89.19 164 GLY A CA 1
ATOM 1282 C C . GLY A 1 164 ? -18.762 -3.179 24.631 1.00 89.19 164 GLY A C 1
ATOM 1283 O O . GLY A 1 164 ? -18.230 -4.283 24.569 1.00 89.19 164 GLY A O 1
ATOM 1284 N N . SER A 1 165 ? -19.088 -2.479 23.537 1.00 91.25 165 SER A N 1
ATOM 1285 C CA . SER A 1 165 ? -18.713 -2.933 22.192 1.00 91.25 165 SER A CA 1
ATOM 1286 C C . SER A 1 165 ? -17.197 -2.963 22.027 1.00 91.25 165 SER A C 1
ATOM 1288 O O . SER A 1 165 ? -16.487 -2.093 22.540 1.00 91.25 165 SER A O 1
ATOM 1290 N N . ARG A 1 166 ? -16.713 -3.936 21.259 1.00 90.38 166 ARG A N 1
ATOM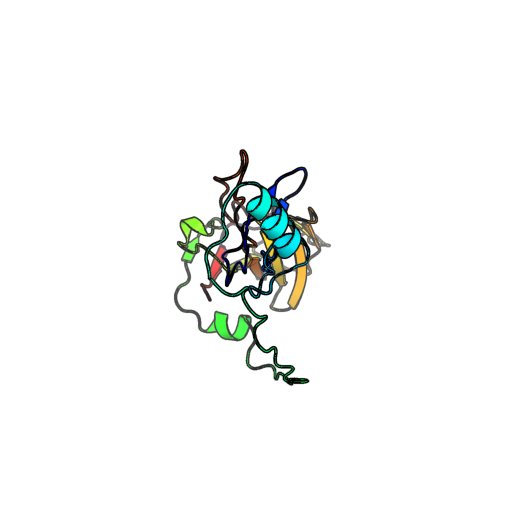 1291 C CA . ARG A 1 166 ? -15.328 -4.009 20.800 1.00 90.38 166 ARG A CA 1
ATOM 1292 C C . ARG A 1 166 ? -15.167 -3.140 19.558 1.00 90.38 166 ARG A C 1
ATOM 1294 O O . ARG A 1 166 ? -15.917 -3.292 18.600 1.00 90.38 166 ARG A O 1
ATOM 1301 N N . LEU A 1 167 ? -14.184 -2.249 19.566 1.00 90.62 167 LEU A N 1
ATOM 1302 C CA . LEU A 1 167 ? -13.792 -1.434 18.422 1.00 90.62 167 LEU A CA 1
ATOM 1303 C C . LEU A 1 167 ? -12.431 -1.914 17.919 1.00 90.62 167 LEU A C 1
ATOM 1305 O O . LEU A 1 167 ? -11.449 -1.860 18.654 1.00 90.62 167 LEU A O 1
ATOM 1309 N N . ASP A 1 168 ? -12.377 -2.337 16.662 1.00 90.31 168 ASP A N 1
ATOM 1310 C CA . ASP A 1 168 ? -11.155 -2.735 15.970 1.00 90.31 168 ASP A CA 1
ATOM 1311 C C . ASP A 1 168 ? -10.881 -1.769 14.808 1.00 90.31 168 ASP A C 1
ATOM 1313 O O . ASP A 1 168 ? -11.757 -1.476 13.993 1.00 90.31 168 ASP A O 1
ATOM 1317 N N . ILE A 1 169 ? -9.653 -1.264 14.725 1.00 91.81 169 ILE A N 1
ATOM 1318 C CA . ILE A 1 169 ? -9.200 -0.337 13.687 1.00 91.81 169 ILE A CA 1
ATOM 1319 C C . ILE A 1 169 ? -7.937 -0.929 13.064 1.00 91.81 169 ILE A C 1
ATOM 1321 O O . ILE A 1 169 ? -6.858 -0.883 13.657 1.00 91.81 169 ILE A O 1
ATOM 1325 N N . LEU A 1 170 ? -8.071 -1.501 11.869 1.00 92.00 170 LEU A N 1
ATOM 1326 C CA . LEU A 1 170 ? -6.941 -2.014 11.099 1.00 92.00 170 LEU A CA 1
ATOM 1327 C C . LEU A 1 170 ? -6.350 -0.871 10.282 1.00 92.00 170 LEU A C 1
ATOM 1329 O O . LEU A 1 170 ? -7.000 -0.371 9.361 1.00 92.00 170 LEU A O 1
ATOM 1333 N N . VAL A 1 171 ? -5.136 -0.452 10.629 1.00 92.94 171 VAL A N 1
ATOM 1334 C CA . VAL A 1 171 ? -4.450 0.659 9.970 1.00 92.94 171 VAL A CA 1
ATOM 1335 C C . VAL A 1 171 ? -3.391 0.142 9.011 1.00 92.94 171 VAL A C 1
ATOM 1337 O O . VAL A 1 171 ? -2.597 -0.726 9.362 1.00 92.94 171 VAL A O 1
ATOM 1340 N N . GLU A 1 172 ? -3.374 0.709 7.813 1.00 94.50 172 GLU A N 1
ATOM 1341 C CA . GLU A 1 172 ? -2.406 0.469 6.749 1.00 94.50 172 GLU A CA 1
ATOM 1342 C C . GLU A 1 172 ? -1.430 1.653 6.650 1.00 94.50 172 GLU A C 1
ATOM 1344 O O . GLU A 1 172 ? -1.840 2.820 6.573 1.00 94.50 172 GLU A O 1
ATOM 1349 N N . ASN A 1 173 ? -0.132 1.344 6.615 1.00 93.62 173 ASN A N 1
ATOM 1350 C CA . ASN A 1 173 ? 0.914 2.276 6.204 1.00 93.62 173 ASN A CA 1
ATOM 1351 C C . ASN A 1 173 ? 1.063 2.214 4.675 1.00 93.62 173 ASN A C 1
ATOM 1353 O O . ASN A 1 173 ? 1.675 1.282 4.155 1.00 93.62 173 ASN A O 1
ATOM 1357 N N . GLN A 1 174 ? 0.549 3.223 3.965 1.00 95.31 174 GLN A N 1
ATOM 1358 C CA . GLN A 1 174 ? 0.531 3.257 2.494 1.00 95.31 174 GLN A CA 1
ATOM 1359 C C . GLN A 1 174 ? 1.829 3.814 1.875 1.00 95.31 174 GLN A C 1
ATOM 1361 O O . GLN A 1 174 ? 1.878 4.105 0.684 1.00 95.31 174 GLN A O 1
ATOM 1366 N N . GLY A 1 175 ? 2.886 3.968 2.680 1.00 94.00 175 GLY A N 1
ATOM 1367 C CA . GLY A 1 175 ? 4.189 4.484 2.257 1.00 94.00 175 GLY A CA 1
ATOM 1368 C C . GLY A 1 175 ? 4.544 5.791 2.963 1.00 94.00 175 GLY A C 1
ATOM 1369 O O . GLY A 1 175 ? 3.719 6.702 3.099 1.00 94.00 175 GLY A O 1
ATOM 1370 N N . ARG A 1 176 ? 5.783 5.905 3.457 1.00 94.38 176 ARG A N 1
ATOM 1371 C CA . ARG A 1 176 ? 6.285 7.141 4.087 1.00 94.38 176 ARG A CA 1
ATOM 1372 C C . ARG A 1 176 ? 6.597 8.198 3.033 1.00 94.38 176 ARG A C 1
ATOM 1374 O O . ARG A 1 176 ? 7.010 7.870 1.922 1.00 94.38 176 ARG A O 1
ATOM 1381 N N . ILE A 1 177 ? 6.403 9.463 3.402 1.00 94.50 177 ILE A N 1
ATOM 1382 C CA . ILE A 1 177 ? 6.739 10.594 2.538 1.00 94.50 177 ILE A CA 1
ATOM 1383 C C . ILE A 1 177 ? 8.248 10.562 2.272 1.00 94.50 177 ILE A C 1
ATOM 1385 O O . ILE A 1 177 ? 9.037 10.535 3.212 1.00 94.50 177 ILE A O 1
ATOM 1389 N N . CYS A 1 178 ? 8.647 10.528 1.000 1.00 90.25 178 CYS A N 1
ATOM 1390 C CA . CYS A 1 178 ? 10.046 10.331 0.600 1.00 90.25 178 CYS A CA 1
ATOM 1391 C C . CYS A 1 178 ? 10.741 11.610 0.106 1.00 90.25 178 CYS A C 1
ATOM 1393 O O . CYS A 1 178 ? 11.886 11.557 -0.336 1.00 90.25 178 CYS A O 1
ATOM 1395 N N . GLY A 1 179 ? 10.073 12.763 0.187 1.00 87.44 179 GLY A N 1
ATOM 1396 C CA . GLY A 1 179 ? 10.646 14.059 -0.166 1.00 87.44 179 GLY A CA 1
ATOM 1397 C C . GLY A 1 179 ? 9.879 15.232 0.447 1.00 87.44 179 GLY A C 1
ATOM 1398 O O . GLY A 1 179 ? 8.701 15.115 0.777 1.00 87.44 179 GLY A O 1
ATOM 1399 N N . GLY A 1 180 ? 10.553 16.376 0.588 1.00 87.12 180 GLY A N 1
ATOM 1400 C CA . GLY A 1 180 ? 9.973 17.591 1.167 1.00 87.12 180 GLY A CA 1
ATOM 1401 C C . GLY A 1 180 ? 10.090 17.673 2.700 1.00 87.12 180 GLY A C 1
ATOM 1402 O O . GLY A 1 180 ? 10.872 16.940 3.300 1.00 87.12 180 GLY A O 1
ATOM 1403 N N . PRO A 1 181 ? 9.353 18.591 3.352 1.00 83.31 181 PRO A N 1
ATOM 1404 C CA . PRO A 1 181 ? 9.549 18.923 4.768 1.00 83.31 181 PRO A CA 1
ATOM 1405 C C . PRO A 1 181 ? 8.926 17.929 5.763 1.00 83.31 181 PRO A C 1
ATOM 1407 O O . PRO A 1 181 ? 9.158 18.069 6.955 1.00 83.31 181 PRO A O 1
ATOM 1410 N N . LEU A 1 182 ? 8.131 16.955 5.303 1.00 84.44 182 LEU A N 1
ATOM 1411 C CA . LEU A 1 182 ? 7.369 16.022 6.154 1.00 84.44 182 LEU A CA 1
ATOM 1412 C C . LEU A 1 182 ? 7.943 14.592 6.156 1.00 84.44 182 LEU A C 1
ATOM 1414 O O . LEU A 1 182 ? 7.220 13.625 6.388 1.00 84.44 182 LEU A O 1
ATOM 1418 N N . ILE A 1 183 ? 9.234 14.434 5.852 1.00 85.38 183 ILE A N 1
ATOM 1419 C CA . ILE A 1 183 ? 9.893 13.117 5.754 1.00 85.38 183 ILE A CA 1
ATOM 1420 C C . ILE A 1 183 ? 10.054 12.399 7.104 1.00 85.38 183 ILE A C 1
ATOM 1422 O O . ILE A 1 183 ? 10.249 11.187 7.133 1.00 85.38 183 ILE A O 1
ATOM 1426 N N . ASP A 1 184 ? 9.973 13.124 8.219 1.00 81.62 184 ASP A N 1
ATOM 1427 C CA . ASP A 1 184 ? 10.120 12.609 9.585 1.00 81.62 184 ASP A CA 1
ATOM 1428 C C . ASP A 1 184 ? 8.782 12.180 10.215 1.00 81.62 184 ASP A C 1
ATOM 1430 O O . ASP A 1 184 ? 8.698 11.897 11.413 1.00 81.62 184 ASP A O 1
ATOM 1434 N N . GLU A 1 185 ? 7.711 12.130 9.422 1.00 78.88 185 GLU A N 1
ATOM 1435 C CA . GLU A 1 185 ? 6.380 11.846 9.931 1.00 78.88 185 GLU A CA 1
ATOM 1436 C C . GLU A 1 185 ? 6.213 10.384 10.379 1.00 78.88 185 GLU A C 1
ATOM 1438 O O . GLU A 1 185 ? 6.349 9.431 9.606 1.00 78.88 185 GLU A O 1
ATOM 1443 N N . PHE A 1 186 ? 5.814 10.221 11.641 1.00 79.25 186 PHE A N 1
ATOM 1444 C CA . PHE A 1 186 ? 5.427 8.935 12.215 1.00 79.25 186 PHE A CA 1
ATOM 1445 C C . PHE A 1 186 ? 4.125 8.391 11.611 1.00 79.25 186 PHE A C 1
ATOM 1447 O O . PHE A 1 186 ? 3.161 9.129 11.358 1.00 79.25 186 PHE A O 1
ATOM 1454 N N . LYS A 1 187 ? 4.057 7.066 11.463 1.00 73.00 187 LYS A N 1
ATOM 1455 C CA . LYS A 1 187 ? 2.845 6.365 11.031 1.00 73.00 187 LYS A CA 1
ATOM 1456 C C . LYS A 1 187 ? 1.945 6.082 12.235 1.00 73.00 187 LYS A C 1
ATOM 1458 O O . LYS A 1 187 ? 2.327 5.390 13.174 1.00 73.00 187 LYS A O 1
ATOM 1463 N N . VAL A 1 188 ? 0.745 6.663 12.166 1.00 63.22 188 VAL A N 1
ATOM 1464 C CA . VAL A 1 188 ? -0.274 6.841 13.218 1.00 63.22 188 VAL A CA 1
ATOM 1465 C C . VAL A 1 188 ? 0.264 7.560 14.452 1.00 63.22 188 VAL A C 1
ATOM 1467 O O . VAL A 1 188 ? 1.053 7.000 15.195 1.00 63.22 188 VAL A O 1
ATOM 1470 N N . ARG A 1 189 ? -0.185 8.793 14.727 1.00 54.62 189 ARG A N 1
ATOM 1471 C CA . ARG A 1 189 ? 0.314 9.567 15.886 1.00 54.62 189 ARG A CA 1
ATOM 1472 C C . ARG A 1 189 ? -0.702 9.733 17.013 1.00 54.62 189 ARG A C 1
ATOM 1474 O O . ARG A 1 189 ? -0.295 9.807 18.169 1.00 54.62 189 ARG A O 1
ATOM 1481 N N . SER A 1 190 ? -2.001 9.778 16.709 1.00 52.28 190 SER A N 1
ATOM 1482 C CA . SER A 1 190 ? -3.041 9.647 17.732 1.00 52.28 190 SER A CA 1
ATOM 1483 C C . SER A 1 190 ? -4.406 9.264 17.157 1.00 52.28 190 SER A C 1
ATOM 1485 O O . SER A 1 190 ? -4.886 9.824 16.167 1.00 52.28 190 SER A O 1
ATOM 1487 N N . ILE A 1 191 ? -5.064 8.336 17.847 1.00 53.62 191 ILE A N 1
ATOM 1488 C CA . ILE A 1 191 ? -6.509 8.131 17.780 1.00 53.62 191 ILE A CA 1
ATOM 1489 C C . ILE A 1 191 ? -7.053 8.924 18.963 1.00 53.62 191 ILE A C 1
ATOM 1491 O O . ILE A 1 191 ? -6.849 8.547 20.112 1.00 53.62 191 ILE A O 1
ATOM 1495 N N . ILE A 1 192 ? -7.654 10.080 18.693 1.00 46.31 192 ILE A N 1
ATOM 1496 C CA . ILE A 1 192 ? -8.340 10.869 19.718 1.00 46.31 192 ILE A CA 1
ATOM 1497 C C . ILE A 1 192 ? -9.819 10.710 19.456 1.00 46.31 192 ILE A C 1
ATOM 1499 O O . ILE A 1 192 ? -10.331 11.290 18.499 1.00 46.31 192 ILE A O 1
ATOM 1503 N N . ASN A 1 193 ? -10.489 9.974 20.334 1.00 48.31 193 ASN A N 1
ATOM 1504 C CA . ASN A 1 193 ? -11.930 10.056 20.448 1.00 48.31 193 ASN A CA 1
ATOM 1505 C C . ASN A 1 193 ? -12.286 10.892 21.684 1.00 48.31 193 ASN A C 1
ATOM 1507 O O . ASN A 1 193 ? -11.725 10.703 22.756 1.00 48.31 193 ASN A O 1
ATOM 1511 N N . THR A 1 194 ? -13.260 11.784 21.541 1.00 38.97 194 THR A N 1
ATOM 1512 C CA . THR A 1 194 ? -13.916 12.537 22.622 1.00 38.97 194 THR A CA 1
ATOM 1513 C C . THR A 1 194 ? -14.731 11.656 23.585 1.00 38.97 194 THR A C 1
ATOM 1515 O O . THR A 1 194 ? -15.343 12.183 24.507 1.00 38.97 194 THR A O 1
ATOM 1518 N N . ALA A 1 195 ? -14.768 10.332 23.383 1.00 40.53 195 ALA A N 1
ATOM 1519 C CA . ALA A 1 195 ? -15.638 9.414 24.119 1.00 40.53 195 ALA A CA 1
ATOM 1520 C C . ALA A 1 195 ? -15.016 8.033 24.424 1.00 40.53 195 ALA A C 1
ATOM 1522 O O . ALA A 1 195 ? -15.752 7.065 24.552 1.00 40.53 195 ALA A O 1
ATOM 1523 N N . MET A 1 196 ? -13.692 7.875 24.516 1.00 44.31 196 MET A N 1
ATOM 1524 C CA . MET A 1 196 ? -13.100 6.592 24.938 1.00 44.31 196 MET A CA 1
ATOM 1525 C C . MET A 1 196 ? -11.964 6.825 25.927 1.00 44.31 196 MET A C 1
ATOM 1527 O O . MET A 1 196 ? -11.019 7.529 25.597 1.00 44.31 196 MET A O 1
ATOM 1531 N N . ASN A 1 197 ? -12.056 6.223 27.117 1.00 37.94 197 ASN A N 1
ATOM 1532 C CA . ASN A 1 197 ? -10.917 6.115 28.022 1.00 37.94 197 ASN A CA 1
ATOM 1533 C C . ASN A 1 197 ? -10.028 4.950 27.556 1.00 37.94 197 ASN A C 1
ATOM 1535 O O . ASN A 1 197 ? -10.315 3.787 27.794 1.00 37.94 197 ASN A O 1
ATOM 1539 N N . ASP A 1 198 ? -8.950 5.288 26.860 1.00 41.62 198 ASP A N 1
ATOM 1540 C CA . ASP A 1 198 ? -7.578 4.932 27.230 1.00 41.62 198 ASP A CA 1
ATOM 1541 C C . ASP A 1 198 ? -7.174 3.465 27.516 1.00 41.62 198 ASP A C 1
ATOM 1543 O O . ASP A 1 198 ? -6.251 3.221 28.298 1.00 41.62 198 ASP A O 1
ATOM 1547 N N . ARG A 1 199 ? -7.765 2.456 26.865 1.00 37.56 199 ARG A N 1
ATOM 1548 C CA . ARG A 1 199 ? -7.140 1.115 26.789 1.00 37.56 199 ARG A CA 1
ATOM 1549 C C . ARG A 1 199 ? -7.226 0.513 25.398 1.00 37.56 199 ARG A C 1
ATOM 1551 O O . ARG A 1 199 ? -8.147 -0.236 25.094 1.00 37.56 199 ARG A O 1
ATOM 1558 N N . ILE A 1 200 ? -6.233 0.816 24.564 1.00 45.31 200 ILE A N 1
ATOM 1559 C CA . ILE A 1 200 ? -6.097 0.201 23.243 1.00 45.31 200 ILE A CA 1
ATOM 1560 C C . ILE A 1 200 ? -5.109 -0.973 23.342 1.00 45.31 200 ILE A C 1
ATOM 1562 O O . ILE A 1 200 ? -3.930 -0.793 23.648 1.00 45.31 200 ILE A O 1
ATOM 1566 N N . GLN A 1 201 ? -5.609 -2.183 23.110 1.00 39.34 201 GLN A N 1
ATOM 1567 C CA . GLN A 1 201 ? -4.847 -3.419 22.953 1.00 39.34 201 GLN A CA 1
ATOM 1568 C C . GLN A 1 201 ? -4.417 -3.567 21.489 1.00 39.34 201 GLN A C 1
ATOM 1570 O O . GLN A 1 201 ? -5.216 -3.356 20.582 1.00 39.34 201 GLN A O 1
ATOM 1575 N N . PHE A 1 202 ? -3.162 -3.920 21.240 1.00 46.28 202 PHE A N 1
ATOM 1576 C CA . PHE A 1 202 ? -2.618 -4.033 19.885 1.00 46.28 202 PHE A CA 1
ATOM 1577 C C . PHE A 1 202 ? -2.526 -5.479 19.408 1.00 46.28 202 PHE A C 1
ATOM 1579 O O . PHE A 1 202 ? -2.140 -6.340 20.194 1.00 46.28 202 PHE A O 1
ATOM 1586 N N . PHE A 1 203 ? -2.778 -5.727 18.118 1.00 42.03 203 PHE A N 1
ATOM 1587 C CA . PHE A 1 203 ? -2.446 -6.997 17.462 1.00 42.03 203 PHE A CA 1
ATOM 1588 C C . PHE A 1 203 ? -1.577 -6.800 16.203 1.00 42.03 203 PHE A C 1
ATOM 1590 O O . PHE A 1 203 ? -1.628 -5.769 15.530 1.00 42.03 203 PHE A O 1
ATOM 1597 N N . LEU A 1 204 ? -0.755 -7.826 15.976 1.00 35.66 204 LEU A N 1
ATOM 1598 C CA . LEU A 1 204 ? 0.551 -7.893 15.307 1.00 35.66 204 LEU A CA 1
ATOM 1599 C C . LEU A 1 204 ? 0.652 -7.751 13.786 1.00 35.66 204 LEU A C 1
ATOM 1601 O O . LEU A 1 204 ? -0.321 -7.896 13.054 1.00 35.66 204 LEU A O 1
ATOM 1605 N N . ASN A 1 205 ? 1.929 -7.590 13.400 1.00 32.62 205 ASN A N 1
ATOM 1606 C CA . ASN A 1 205 ? 2.577 -7.791 12.102 1.00 32.62 205 ASN A CA 1
ATOM 1607 C C . ASN A 1 205 ? 2.079 -9.002 11.299 1.00 32.62 205 ASN A C 1
ATOM 1609 O O . ASN A 1 205 ? 1.950 -10.103 11.838 1.00 32.62 205 ASN A O 1
ATOM 1613 N N . PHE A 1 206 ? 1.949 -8.785 9.989 1.00 38.16 206 PHE A N 1
ATOM 1614 C CA . PHE A 1 206 ? 1.925 -9.817 8.950 1.00 38.16 206 PHE A CA 1
ATOM 1615 C C . PHE A 1 206 ? 3.253 -9.821 8.194 1.00 38.16 206 PHE A C 1
ATOM 1617 O O . PHE A 1 206 ? 3.792 -8.711 7.969 1.00 38.16 206 PHE A O 1
#

pLDDT: mean 86.42, std 15.21, range [32.62, 98.5]

Foldseek 3Di:
DDQAFAFCPDLNWAWADDPFIGTDDRARLVVHCAGNQRAGDPSVVVVVVVVVVPDPDDPDDDDHRDDDDDPPDDDDDDDDDPVVVQVPFDDKDKWQFDDFCVRVVNPFFKKKKKDFQADFADVQHKFFFPDAQAKKFKDKLNHTQDIAGRRVPRGMGGDDDGHGIMIMIMHHNSHAHPDDDCNPDTHRDGRDDPGGGGIIMITDDD

Sequence (206 aa):
YVFEGGTSFGFGAGANFGSVYTPNPTSYDYDAPLTEAGDPTDKYFAIRQLVSKYLPLPPIPVPKPSPKLKFGPIFLEKIVSVFDLIRHATDSVQSVYPLTFEKLGVPHGFVLYTTTVDVKPSDPAVLKIKTLNDRALVFVDFEYQGTMSRTQEVNMLPINAKRGSRLDILVENQGRICGGPLIDEFKVRSIINTAMNDRIQFFLNF

Organism: NCBI:txid299467

Secondary structure (DSSP, 8-state):
--SB--B--TT---EEESSSEEEPPSB--TT-SB-TTSPBPHHHHHHHHHHTTTSPPPSPPPPPPPP--------------HHHHHTT-----EESSPPPTTTTT--SEEEEEEEE--S---SSEEEE-SB--SEEEEEETTEEEEEEETTTTB-EEEE---TT-EEEEEEEE---B-SSTTTTPPS--B---TT--S-EEEE---

InterPro domains:
  IPR001944 Glycoside hydrolase, family 35 [PTHR23421] (1-182)
  IPR017853 Glycoside hydrolase superfamily [SSF51445] (1-57)
  IPR031330 Glycoside hydrolase 35, catalytic domain [PF01301] (1-53)
  IPR048912 Beta-galactosidase 1-like , first all-beta domain [PF21317] (98-187)